Protein AF-A0AAD5WVT5-F1 (afdb_monomer_lite)

Foldseek 3Di:
DKDKDKDWAQDQDKWFWKWKWKFWDFDPDPDPPPDPDPDDPVVVVVVVVVLVQFDFKFWDDDDDDDDDDPPPPRDRGDDTDTGIDGDIHHNGRMDMTMMDGDDDPRTFWIKMKMKIDDDDPPDPVPPDDDPPPDDDIDIDIDTTTDDRDPQKDKAPKDKAFDWQVVVVVPPDPDPDPPPPDPDPDDPVNVPDDPDDDPDPPVPPVPDDDDDDPPPTTPDMDIDIKMFGQDQAKDWDKDFDDPDPPDPDGPDIDIDIAGHGDIDD

Radius of gyration: 31.15 Å; chains: 1; bounding box: 72×34×104 Å

pLDDT: mean 70.83, std 19.99, range [29.75, 94.75]

Secondary structure (DSSP, 8-state):
-EEEEEEE--SSS-B-EEEEEEEEEE--PPPP--S-----HHHHHHHHHHHHHB-SEEE---S-----------SSBS---PEEE---B-TT-EEEEEEEE---TTEEEEEEEEEEE------TT-TTS---S----EEEEEEEE-----SEEEEEEEEEEE-HHHHGGG------TT--------GGGG---SS--TTSGGGSS-------TTSS--EEEEEEEEEE-SSS-EEEEEEE-S-TT-SS-SEEEEEEE-TT-EE-

Organism: NCBI:txid64517

Sequence (264 aa):
TTFPLTLENISTVPINFLTISFAETYNTQPAPTTNARVESPETVYERDVYERGVRVMWLEKGGEETREVDNGNGGIRGEVKSERVEIEILPGERREVSVGVFGKVGSTGGTITLEYGYIPPEDPTLENSDPDPNFYTRRLLVPLVLTVQPALQAMNMDVLLYPASLASSQSSNSTDERALQSRNLSVEEMMVEPGGGEGFVGGLIGSGAGVAEEEAREWSLFTFDLRNGWGHAFEVFIEVFNDPERDEATDFTRTVIHAGVTKR

Structure (mmCIF, N/CA/C/O backbone):
data_AF-A0AAD5WVT5-F1
#
_entry.id   AF-A0AAD5WVT5-F1
#
loop_
_atom_site.group_PDB
_atom_site.id
_atom_site.type_symbol
_atom_site.label_atom_id
_atom_site.label_alt_id
_atom_site.label_comp_id
_atom_site.label_asym_id
_atom_site.label_entity_id
_atom_site.label_seq_id
_atom_site.pdbx_PDB_ins_code
_atom_site.Cartn_x
_atom_site.Cartn_y
_atom_site.Cartn_z
_atom_site.occupancy
_atom_site.B_iso_or_equiv
_atom_site.auth_seq_id
_atom_site.auth_comp_id
_atom_site.auth_asym_id
_atom_site.auth_atom_id
_atom_site.pdbx_PDB_model_num
ATOM 1 N N . THR A 1 1 ? -3.756 2.447 -4.436 1.00 77.62 1 THR A N 1
ATOM 2 C CA . THR A 1 1 ? -5.063 1.779 -4.261 1.00 77.62 1 THR A CA 1
ATOM 3 C C . THR A 1 1 ? -5.505 1.976 -2.840 1.00 77.62 1 THR A C 1
ATOM 5 O O . THR A 1 1 ? -4.636 2.059 -1.989 1.00 77.62 1 THR A O 1
ATOM 8 N N . THR A 1 2 ? -6.796 2.077 -2.561 1.00 86.00 2 THR A N 1
ATOM 9 C CA . THR A 1 2 ? -7.298 2.221 -1.190 1.00 86.00 2 THR A CA 1
ATOM 10 C C . THR A 1 2 ? -8.391 1.190 -0.946 1.00 86.00 2 THR A C 1
ATOM 12 O O . THR A 1 2 ? -9.045 0.743 -1.893 1.00 86.00 2 THR A O 1
ATOM 15 N N . PHE A 1 3 ? -8.526 0.731 0.295 1.00 88.56 3 PHE A N 1
ATOM 16 C CA . PHE A 1 3 ? -9.584 -0.193 0.685 1.00 88.56 3 PHE A CA 1
ATOM 17 C C . PHE A 1 3 ? -10.212 0.243 2.015 1.00 88.56 3 PHE A C 1
ATOM 19 O O . PHE A 1 3 ? -9.510 0.785 2.876 1.00 88.56 3 PHE A O 1
ATOM 26 N N . PRO A 1 4 ? -11.522 0.016 2.193 1.00 90.88 4 PRO A N 1
ATOM 27 C CA . PRO A 1 4 ? -12.215 0.415 3.404 1.00 90.88 4 PRO A CA 1
ATOM 28 C C . PRO A 1 4 ? -12.072 -0.625 4.518 1.00 90.88 4 PRO A C 1
ATOM 30 O O . PRO A 1 4 ? -12.177 -1.832 4.288 1.00 90.88 4 PRO A O 1
ATOM 33 N N . LEU A 1 5 ? -11.876 -0.147 5.744 1.00 90.44 5 LEU A N 1
ATOM 34 C CA . LEU A 1 5 ? -11.890 -0.931 6.972 1.00 90.44 5 LEU A CA 1
ATOM 35 C C . LEU A 1 5 ? -13.087 -0.499 7.825 1.00 90.44 5 LEU A C 1
ATOM 37 O O . LEU A 1 5 ? -13.107 0.604 8.368 1.00 90.44 5 LEU A O 1
ATOM 41 N N . THR A 1 6 ? -14.087 -1.370 7.959 1.00 92.31 6 THR A N 1
ATOM 42 C CA . THR A 1 6 ? -15.269 -1.106 8.791 1.00 92.31 6 THR A CA 1
ATOM 43 C C . THR A 1 6 ? -15.035 -1.582 10.223 1.00 92.31 6 THR A C 1
ATOM 45 O O . THR A 1 6 ? -14.841 -2.771 10.475 1.00 92.31 6 THR A O 1
ATOM 48 N N . LEU A 1 7 ? -15.081 -0.649 11.167 1.00 91.94 7 LEU A N 1
ATOM 49 C CA . LEU A 1 7 ? -14.984 -0.869 12.604 1.00 91.94 7 LEU A CA 1
ATOM 50 C C . LEU A 1 7 ? -16.391 -0.881 13.206 1.00 91.94 7 LEU A C 1
ATOM 52 O O . LEU A 1 7 ? -17.176 0.022 12.939 1.00 91.94 7 LEU A O 1
ATOM 56 N N . GLU A 1 8 ? -16.712 -1.879 14.028 1.00 93.94 8 GLU A N 1
ATOM 57 C CA . GLU A 1 8 ? -17.993 -1.982 14.740 1.00 93.94 8 GLU A CA 1
ATOM 58 C C . GLU A 1 8 ? -17.749 -2.031 16.249 1.00 93.94 8 GLU A C 1
ATOM 60 O O . GLU A 1 8 ? -16.993 -2.879 16.736 1.00 93.94 8 GLU A O 1
ATOM 65 N N . ASN A 1 9 ? -18.402 -1.147 17.007 1.00 93.81 9 ASN A N 1
ATOM 66 C CA . ASN A 1 9 ? -18.333 -1.192 18.462 1.00 93.81 9 ASN A CA 1
ATOM 67 C C . ASN A 1 9 ? -19.357 -2.188 19.017 1.00 93.81 9 ASN A C 1
ATOM 69 O O . ASN A 1 9 ? -20.507 -1.853 19.278 1.00 93.81 9 ASN A O 1
ATOM 73 N N . ILE A 1 10 ? -18.911 -3.417 19.261 1.00 92.69 10 ILE A N 1
ATOM 74 C CA . ILE A 1 10 ? -19.726 -4.473 19.889 1.00 92.69 10 ILE A CA 1
ATOM 75 C C . ILE A 1 10 ? -19.807 -4.363 21.421 1.00 92.69 10 ILE A C 1
ATOM 77 O O . ILE A 1 10 ? -20.383 -5.229 22.079 1.00 92.69 10 ILE A O 1
ATOM 81 N N . SER A 1 11 ? -19.164 -3.356 22.013 1.00 89.56 11 SER A N 1
ATOM 82 C CA . SER A 1 11 ? -19.114 -3.179 23.461 1.00 89.56 11 SER A CA 1
ATOM 83 C C . SER A 1 11 ? -20.218 -2.249 23.960 1.00 89.56 11 SER A C 1
ATOM 85 O O . SER A 1 11 ? -20.869 -1.553 23.191 1.00 89.56 11 SER A O 1
ATOM 87 N N . THR A 1 12 ? -20.423 -2.224 25.275 1.00 90.81 12 THR A N 1
ATOM 88 C CA . THR A 1 12 ? -21.398 -1.341 25.933 1.00 90.81 12 THR A CA 1
ATOM 89 C C . THR A 1 12 ? -20.843 0.051 26.243 1.00 90.81 12 THR A C 1
ATOM 91 O O . THR A 1 12 ? -21.558 0.867 26.815 1.00 90.81 12 THR A O 1
ATOM 94 N N . VAL A 1 13 ? -19.572 0.314 25.925 1.00 90.25 13 VAL A N 1
ATOM 95 C CA . VAL A 1 13 ? -18.871 1.570 26.228 1.00 90.25 13 VAL A CA 1
ATOM 96 C C . VAL A 1 13 ? -18.527 2.264 24.905 1.00 90.25 13 VAL A C 1
ATOM 98 O O . VAL A 1 13 ? -18.081 1.580 23.980 1.00 90.25 13 VAL A O 1
ATOM 101 N N . PRO A 1 14 ? -18.739 3.584 24.770 1.00 91.81 14 PRO A N 1
ATOM 102 C CA . PRO A 1 14 ? -18.329 4.317 23.574 1.00 91.81 14 PRO A CA 1
ATOM 103 C C . PRO A 1 14 ? -16.807 4.278 23.388 1.00 91.81 14 PRO A C 1
ATOM 105 O O . PRO A 1 14 ? -16.057 4.163 24.352 1.00 91.81 14 PRO A O 1
ATOM 108 N N . ILE A 1 15 ? -16.344 4.371 22.145 1.00 91.69 15 ILE A N 1
ATOM 109 C CA . ILE A 1 15 ? -14.918 4.448 21.805 1.00 91.69 15 ILE A CA 1
ATOM 110 C C . ILE A 1 15 ? -14.659 5.851 21.274 1.00 91.69 15 ILE A C 1
ATOM 112 O O . ILE A 1 15 ? -15.219 6.207 20.244 1.00 91.69 15 ILE A O 1
ATOM 116 N N . ASN A 1 16 ? -13.821 6.628 21.956 1.00 90.12 16 ASN A N 1
ATOM 117 C CA . ASN A 1 16 ? -13.445 7.989 21.540 1.00 90.12 16 ASN A CA 1
ATOM 118 C C . ASN A 1 16 ? -11.926 8.178 21.371 1.00 90.12 16 ASN A C 1
ATOM 120 O O . ASN A 1 16 ? -11.431 9.275 21.113 1.00 90.12 16 ASN A O 1
ATOM 124 N N . PHE A 1 17 ? -11.173 7.094 21.543 1.00 90.50 17 PHE A N 1
ATOM 125 C CA . PHE A 1 17 ? -9.747 7.038 21.295 1.00 90.50 17 PHE A CA 1
ATOM 126 C C . PHE A 1 17 ? -9.471 5.897 20.326 1.00 90.50 17 PHE A C 1
ATOM 128 O O . PHE A 1 17 ? -9.847 4.754 20.596 1.00 90.50 17 PHE A O 1
ATOM 135 N N . LEU A 1 18 ? -8.801 6.212 19.221 1.00 90.75 18 LEU A N 1
ATOM 136 C CA . LEU A 1 18 ? -8.318 5.244 18.250 1.00 90.75 18 LEU A CA 1
ATOM 137 C C . LEU A 1 18 ? -6.975 5.716 17.696 1.00 90.75 18 LEU A C 1
ATOM 139 O O . LEU A 1 18 ? -6.848 6.842 17.214 1.00 90.75 18 LEU A O 1
ATOM 143 N N . THR A 1 19 ? -5.984 4.837 17.726 1.00 90.81 19 THR A N 1
ATOM 144 C CA . THR A 1 19 ? -4.729 4.998 16.998 1.00 90.81 19 THR A CA 1
ATOM 145 C C . THR A 1 19 ? -4.538 3.823 16.053 1.00 90.81 19 THR A C 1
ATOM 147 O O . THR A 1 19 ? -4.922 2.685 16.344 1.00 90.81 19 THR A O 1
ATOM 150 N N . ILE A 1 20 ? -3.962 4.108 14.892 1.00 90.31 20 ILE A N 1
ATOM 151 C CA . ILE A 1 20 ? -3.705 3.131 13.840 1.00 90.31 20 ILE A CA 1
ATOM 152 C C . ILE A 1 20 ? -2.218 3.162 13.518 1.00 90.31 20 ILE A C 1
ATOM 154 O O . ILE A 1 20 ? -1.629 4.222 13.324 1.00 90.31 20 ILE A O 1
ATOM 158 N N . SER A 1 21 ? -1.596 1.991 13.460 1.00 90.00 21 SER A N 1
ATOM 159 C CA . SER A 1 21 ? -0.209 1.841 13.024 1.00 90.00 21 SER A CA 1
ATOM 160 C C . SER A 1 21 ? -0.057 0.663 12.071 1.00 90.00 21 SER A C 1
ATOM 162 O O . SER A 1 21 ? -0.851 -0.281 12.077 1.00 90.00 21 SER A O 1
ATOM 164 N N . PHE A 1 22 ? 0.980 0.729 11.241 1.00 89.69 22 PHE A N 1
ATOM 165 C CA . PHE A 1 22 ? 1.229 -0.224 10.167 1.00 89.69 22 PHE A CA 1
ATOM 166 C C . PHE A 1 22 ? 2.611 -0.846 10.338 1.00 89.69 22 PHE A C 1
ATOM 168 O O . PHE A 1 22 ? 3.608 -0.140 10.399 1.00 89.69 22 PHE A O 1
ATOM 175 N N . ALA A 1 23 ? 2.687 -2.171 10.391 1.00 88.31 23 ALA A N 1
ATOM 176 C CA . ALA A 1 23 ? 3.951 -2.898 10.374 1.00 88.31 23 ALA A CA 1
ATOM 177 C C . ALA A 1 23 ? 4.076 -3.648 9.049 1.00 88.31 23 ALA A C 1
ATOM 179 O O . ALA A 1 23 ? 3.290 -4.548 8.775 1.00 88.31 23 ALA A O 1
ATOM 180 N N . GLU A 1 24 ? 5.039 -3.283 8.214 1.00 87.31 24 GLU A N 1
ATOM 181 C CA . GLU A 1 24 ? 5.188 -3.841 6.868 1.00 87.31 24 GLU A CA 1
ATOM 182 C C . GLU A 1 24 ? 6.121 -5.053 6.864 1.00 87.31 24 GLU A C 1
ATOM 184 O O . GLU A 1 24 ? 7.106 -5.105 7.598 1.00 87.31 24 GLU A O 1
ATOM 189 N N . THR A 1 25 ? 5.809 -6.046 6.032 1.00 85.62 25 THR A N 1
ATOM 190 C CA . THR A 1 25 ? 6.607 -7.267 5.880 1.00 85.62 25 THR A CA 1
ATOM 191 C C . THR A 1 25 ? 7.177 -7.353 4.472 1.00 85.62 25 THR A C 1
ATOM 193 O O . THR A 1 25 ? 6.455 -7.292 3.472 1.00 85.62 25 THR A O 1
ATOM 196 N N . TYR A 1 26 ? 8.491 -7.542 4.405 1.00 82.50 26 TYR A N 1
ATOM 197 C CA . TYR A 1 26 ? 9.261 -7.603 3.171 1.00 82.50 26 TYR A CA 1
ATOM 198 C C . TYR A 1 26 ? 9.947 -8.964 3.040 1.00 82.50 26 TYR A C 1
ATOM 200 O O . TYR A 1 26 ? 10.502 -9.481 4.008 1.00 82.50 26 TYR A O 1
ATOM 208 N N . ASN A 1 27 ? 9.933 -9.535 1.838 1.00 77.00 27 ASN A N 1
ATOM 209 C CA . ASN A 1 27 ? 10.812 -10.628 1.470 1.00 77.00 27 ASN A CA 1
ATOM 210 C C . ASN A 1 27 ? 12.214 -10.049 1.255 1.00 77.00 27 ASN A C 1
ATOM 212 O O . ASN A 1 27 ? 12.415 -9.195 0.396 1.00 77.00 27 ASN A O 1
ATOM 216 N N . THR A 1 28 ? 13.177 -10.512 2.042 1.00 62.03 28 THR A N 1
ATOM 217 C CA . THR A 1 28 ? 14.573 -10.056 2.025 1.00 62.03 28 THR A CA 1
ATOM 218 C C . THR A 1 28 ? 15.383 -10.625 0.864 1.00 62.03 28 THR A C 1
ATOM 220 O O . THR A 1 28 ? 16.607 -10.501 0.851 1.00 62.03 28 THR A O 1
ATOM 223 N N . GLN A 1 29 ? 14.739 -11.276 -0.105 1.00 55.75 29 GLN A N 1
ATOM 224 C CA . GLN A 1 29 ? 15.448 -11.851 -1.233 1.00 55.75 29 GLN A CA 1
ATOM 225 C C . GLN A 1 29 ? 15.982 -10.721 -2.126 1.00 55.75 29 GLN A C 1
ATOM 227 O O . GLN A 1 29 ? 15.180 -9.950 -2.659 1.00 55.75 29 GLN A O 1
ATOM 232 N N . PRO A 1 30 ? 17.312 -10.593 -2.291 1.00 52.16 30 PRO A N 1
ATOM 233 C CA . PRO A 1 30 ? 17.868 -9.598 -3.191 1.00 52.16 30 PRO A CA 1
ATOM 234 C C . PRO A 1 30 ? 17.329 -9.873 -4.593 1.00 52.16 30 PRO A C 1
ATOM 236 O O . PRO A 1 30 ? 17.302 -11.029 -5.034 1.00 52.16 30 PRO A O 1
ATOM 239 N N . ALA A 1 31 ? 16.875 -8.822 -5.281 1.00 52.69 31 ALA A N 1
ATOM 240 C CA . ALA A 1 31 ? 16.568 -8.927 -6.698 1.00 52.69 31 ALA A CA 1
ATOM 241 C C . ALA A 1 31 ? 17.785 -9.565 -7.390 1.00 52.69 31 ALA A C 1
ATOM 243 O O . ALA A 1 31 ? 18.917 -9.161 -7.098 1.00 52.69 31 ALA A O 1
ATOM 244 N N . PRO A 1 32 ? 17.601 -10.589 -8.242 1.00 46.00 32 PRO A N 1
ATOM 245 C CA . PRO A 1 32 ? 18.718 -11.137 -8.986 1.00 46.00 32 PRO A CA 1
ATOM 246 C C . PRO A 1 32 ? 19.316 -9.988 -9.791 1.00 46.00 32 PRO A C 1
ATOM 248 O O . PRO A 1 32 ? 18.628 -9.375 -10.604 1.00 46.00 32 PRO A O 1
ATOM 251 N N . THR A 1 33 ? 20.576 -9.668 -9.515 1.00 48.00 33 THR A N 1
ATOM 252 C CA . THR A 1 33 ? 21.366 -8.692 -10.257 1.00 48.00 33 THR A CA 1
ATOM 253 C C . THR A 1 33 ? 21.560 -9.217 -11.676 1.00 48.00 33 THR A C 1
ATOM 255 O O . THR A 1 33 ? 22.561 -9.839 -12.022 1.00 48.00 33 THR A O 1
ATOM 258 N N . THR A 1 34 ? 20.554 -9.020 -12.522 1.00 51.03 34 THR A N 1
ATOM 259 C CA . THR A 1 34 ? 20.684 -9.190 -13.961 1.00 51.03 34 THR A CA 1
ATOM 260 C C . THR A 1 34 ? 21.471 -7.996 -14.470 1.00 51.03 34 THR A C 1
ATOM 262 O O . THR A 1 34 ? 20.899 -6.932 -14.685 1.00 51.03 34 THR A O 1
ATOM 265 N N . ASN A 1 35 ? 22.784 -8.210 -14.583 1.00 47.81 35 ASN A N 1
ATOM 266 C CA . ASN A 1 35 ? 23.804 -7.489 -15.354 1.00 47.81 35 ASN A CA 1
ATOM 267 C C . ASN A 1 35 ? 24.996 -7.105 -14.473 1.00 47.81 35 ASN A C 1
ATOM 269 O O . ASN A 1 35 ? 24.904 -6.308 -13.545 1.00 47.81 35 ASN A O 1
ATOM 273 N N . ALA A 1 36 ? 26.138 -7.711 -14.794 1.00 44.56 36 ALA A N 1
ATOM 274 C CA . ALA A 1 36 ? 27.429 -7.558 -14.141 1.00 44.56 36 ALA A CA 1
ATOM 275 C C . ALA A 1 36 ? 28.071 -6.185 -14.422 1.00 44.56 36 ALA A C 1
ATOM 277 O O . ALA A 1 36 ? 29.178 -6.099 -14.948 1.00 44.56 36 ALA A O 1
ATOM 278 N N . ARG A 1 37 ? 27.386 -5.097 -14.062 1.00 56.59 37 ARG A N 1
ATOM 279 C CA . ARG A 1 37 ? 28.017 -3.794 -13.859 1.00 56.59 37 ARG A CA 1
ATOM 280 C C . ARG A 1 37 ? 28.042 -3.559 -12.359 1.00 56.59 37 ARG A C 1
ATOM 282 O O . ARG A 1 37 ? 27.002 -3.593 -11.714 1.00 56.59 37 ARG A O 1
ATOM 289 N N . VAL A 1 38 ? 29.237 -3.385 -11.803 1.00 65.62 38 VAL A N 1
ATOM 290 C CA . VAL A 1 38 ? 29.402 -2.990 -10.402 1.00 65.62 38 VAL A CA 1
ATOM 291 C C . VAL A 1 38 ? 28.752 -1.613 -10.261 1.00 65.62 38 VAL A C 1
ATOM 293 O O . VAL A 1 38 ? 29.317 -0.617 -10.710 1.00 65.62 38 VAL A O 1
ATOM 296 N N . GLU A 1 39 ? 27.522 -1.575 -9.747 1.00 71.12 39 GLU A N 1
ATOM 297 C CA . GLU A 1 39 ? 26.858 -0.331 -9.355 1.00 71.12 39 GLU A CA 1
ATOM 298 C C . GLU A 1 39 ? 27.732 0.367 -8.306 1.00 71.12 39 GLU A C 1
ATOM 300 O O . GLU A 1 39 ? 28.329 -0.295 -7.449 1.00 71.12 39 GLU A O 1
ATOM 305 N N . SER A 1 40 ? 27.851 1.694 -8.385 1.00 80.88 40 SER A N 1
ATOM 306 C CA . SER A 1 40 ? 28.629 2.421 -7.387 1.00 80.88 40 SER A CA 1
ATOM 307 C C . SER A 1 40 ? 27.914 2.374 -6.028 1.00 80.88 40 SER A C 1
ATOM 309 O O . SER A 1 40 ? 26.676 2.343 -5.983 1.00 80.88 40 SER A O 1
ATOM 311 N N . PRO A 1 41 ? 28.654 2.358 -4.905 1.00 81.56 41 PRO A N 1
ATOM 312 C CA . PRO A 1 41 ? 28.054 2.329 -3.572 1.00 81.56 41 PRO A CA 1
ATOM 313 C C . PRO A 1 41 ? 27.063 3.473 -3.320 1.00 81.56 41 PRO A C 1
ATOM 315 O O . PRO A 1 41 ? 26.094 3.294 -2.586 1.00 81.56 41 PRO A O 1
ATOM 318 N N . GLU A 1 42 ? 27.280 4.628 -3.947 1.00 82.56 42 GLU A N 1
ATOM 319 C CA . GLU A 1 42 ? 26.424 5.809 -3.840 1.00 82.56 42 GLU A CA 1
ATOM 320 C C . GLU A 1 42 ? 25.055 5.561 -4.479 1.00 82.56 42 GLU A C 1
ATOM 322 O O . GLU A 1 42 ? 24.034 5.810 -3.846 1.00 82.56 42 GLU A O 1
ATOM 327 N N . THR A 1 43 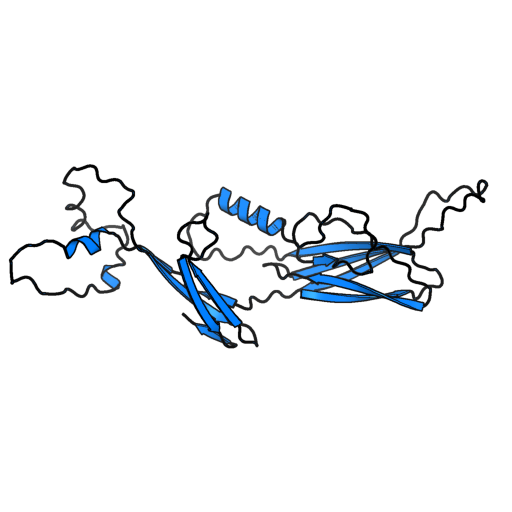? 25.012 4.985 -5.685 1.00 78.19 43 THR A N 1
ATOM 328 C CA . THR A 1 43 ? 23.749 4.653 -6.363 1.00 78.19 43 THR A CA 1
ATOM 329 C C . THR A 1 43 ? 22.961 3.595 -5.594 1.00 78.19 43 THR A C 1
ATOM 331 O O . THR A 1 43 ? 21.740 3.696 -5.467 1.00 78.19 43 THR A O 1
ATOM 334 N N . VAL A 1 44 ? 23.651 2.592 -5.037 1.00 78.69 44 VAL A N 1
ATOM 335 C CA . VAL A 1 44 ? 23.013 1.584 -4.177 1.00 78.69 44 VAL A CA 1
ATOM 336 C C . VAL A 1 44 ? 22.422 2.247 -2.932 1.00 78.69 44 VAL A C 1
ATOM 338 O O . VAL A 1 44 ? 21.275 1.978 -2.584 1.00 78.69 44 VAL A O 1
ATOM 341 N N . TYR A 1 45 ? 23.169 3.151 -2.294 1.00 81.56 45 TYR A N 1
ATOM 342 C CA . TYR A 1 45 ? 22.703 3.884 -1.121 1.00 81.56 45 TYR A CA 1
ATOM 343 C C . TYR A 1 45 ? 21.485 4.766 -1.424 1.00 81.56 45 TYR A C 1
ATOM 345 O O . TYR A 1 45 ? 20.508 4.729 -0.678 1.00 81.56 45 TYR A O 1
ATOM 353 N N . GLU A 1 46 ? 21.505 5.527 -2.519 1.00 82.75 46 GLU A N 1
ATOM 354 C CA . GLU A 1 46 ? 20.380 6.375 -2.927 1.00 82.75 46 GLU A CA 1
ATOM 355 C C . GLU A 1 46 ? 19.117 5.555 -3.200 1.00 82.75 46 GLU A C 1
ATOM 357 O O . GLU A 1 46 ? 18.039 5.910 -2.714 1.00 82.75 46 GLU A O 1
ATOM 362 N N . ARG A 1 47 ? 19.251 4.421 -3.906 1.00 79.06 47 ARG A N 1
ATOM 363 C CA . ARG A 1 47 ? 18.146 3.479 -4.129 1.00 79.06 47 ARG A CA 1
ATOM 364 C C . ARG A 1 47 ? 17.602 2.947 -2.807 1.00 79.06 47 ARG A C 1
ATOM 366 O O . ARG A 1 47 ? 16.398 3.019 -2.579 1.00 79.06 47 ARG A O 1
ATOM 373 N N . ASP A 1 48 ? 18.468 2.471 -1.917 1.00 76.31 48 ASP A N 1
ATOM 374 C CA . ASP A 1 48 ? 18.060 1.904 -0.629 1.00 76.31 48 ASP A CA 1
ATOM 375 C C . ASP A 1 48 ? 17.352 2.941 0.256 1.00 76.31 48 ASP A C 1
ATOM 377 O O . ASP A 1 48 ? 16.343 2.636 0.897 1.00 76.31 48 ASP A O 1
ATOM 381 N N . VAL A 1 49 ? 17.857 4.178 0.298 1.00 78.38 49 VAL A N 1
ATOM 382 C CA . VAL A 1 49 ? 17.234 5.286 1.039 1.00 78.38 49 VAL A CA 1
ATOM 383 C C . VAL A 1 49 ? 15.871 5.626 0.446 1.00 78.38 49 VAL A C 1
ATOM 385 O O . VAL A 1 49 ? 14.897 5.761 1.192 1.00 78.38 49 VAL A O 1
ATOM 388 N N . TYR A 1 50 ? 15.781 5.725 -0.881 1.00 77.81 50 TYR A N 1
ATOM 389 C CA . TYR A 1 50 ? 14.531 5.998 -1.578 1.00 77.81 50 TYR A CA 1
ATOM 390 C C . TYR A 1 50 ? 13.489 4.913 -1.304 1.00 77.81 50 TYR A C 1
ATOM 392 O O . TYR A 1 50 ? 12.361 5.208 -0.904 1.00 77.81 50 TYR A O 1
ATOM 400 N N . GLU A 1 51 ? 13.875 3.650 -1.469 1.00 73.31 51 GLU A N 1
ATOM 401 C CA . GLU A 1 51 ? 12.995 2.511 -1.258 1.00 73.31 51 GLU A CA 1
ATOM 402 C C . GLU A 1 51 ? 12.530 2.438 0.193 1.00 73.31 51 GLU A C 1
ATOM 404 O O . GLU A 1 51 ? 11.338 2.255 0.433 1.00 73.31 51 GLU A O 1
ATOM 409 N N . ARG A 1 52 ? 13.417 2.632 1.177 1.00 72.88 52 ARG A N 1
ATOM 410 C CA . ARG A 1 52 ? 13.036 2.690 2.601 1.00 72.88 52 ARG A CA 1
ATOM 411 C C . ARG A 1 52 ? 12.103 3.852 2.921 1.00 72.88 52 ARG A C 1
ATOM 413 O O . ARG A 1 52 ? 11.261 3.711 3.800 1.00 72.88 52 ARG A O 1
ATOM 420 N N . GLY A 1 53 ? 12.242 4.973 2.217 1.00 72.50 53 GLY A N 1
ATOM 421 C CA . GLY A 1 53 ? 11.381 6.137 2.387 1.00 72.50 53 GLY A CA 1
ATOM 422 C C . GLY A 1 53 ? 9.953 5.924 1.882 1.00 72.50 53 GLY A C 1
ATOM 423 O O . GLY A 1 53 ? 9.062 6.643 2.323 1.00 72.50 53 GLY A O 1
ATOM 424 N N . VAL A 1 54 ? 9.728 4.959 0.983 1.00 76.81 54 VAL A N 1
ATOM 425 C CA . VAL A 1 54 ? 8.416 4.628 0.410 1.00 76.81 54 VAL A CA 1
ATOM 426 C C . VAL A 1 54 ? 7.729 3.544 1.237 1.00 76.81 54 VAL A C 1
ATOM 428 O O . VAL A 1 54 ? 8.207 2.407 1.317 1.00 76.81 54 VAL A O 1
ATOM 431 N N . ARG A 1 55 ? 6.569 3.892 1.797 1.00 80.00 55 ARG A N 1
ATOM 432 C CA . A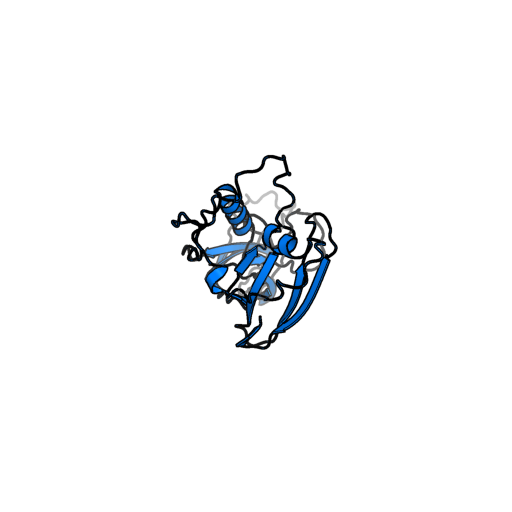RG A 1 55 ? 5.712 2.983 2.563 1.00 80.00 55 ARG A CA 1
ATOM 433 C C . ARG A 1 55 ? 4.681 2.283 1.683 1.00 80.00 55 ARG A C 1
ATOM 435 O O . ARG A 1 55 ? 4.207 2.821 0.682 1.00 80.00 55 ARG A O 1
ATOM 442 N N . VAL A 1 56 ? 4.337 1.071 2.083 1.00 84.12 56 VAL A N 1
ATOM 443 C CA . VAL A 1 56 ? 3.352 0.191 1.453 1.00 84.12 56 VAL A CA 1
ATOM 444 C C . VAL A 1 56 ? 1.949 0.537 1.926 1.00 84.12 56 VAL A C 1
ATOM 446 O O . VAL A 1 56 ? 1.027 0.488 1.120 1.00 84.12 56 VAL A O 1
ATOM 449 N N . MET A 1 57 ? 1.767 0.889 3.202 1.00 87.00 57 MET A N 1
ATOM 450 C CA . MET A 1 57 ? 0.449 1.178 3.781 1.00 87.00 57 MET A CA 1
ATOM 451 C C . MET A 1 57 ? 0.392 2.551 4.443 1.00 87.00 57 MET A C 1
ATOM 453 O O . MET A 1 57 ? 1.364 3.013 5.039 1.00 87.00 57 MET A O 1
ATOM 457 N N . TRP A 1 58 ? -0.766 3.201 4.356 1.00 87.25 58 TRP A N 1
ATOM 458 C CA . TRP A 1 58 ? -1.035 4.447 5.064 1.00 87.25 58 TRP A CA 1
ATOM 459 C C . TRP A 1 58 ? -2.503 4.638 5.389 1.00 87.25 58 TRP A C 1
ATOM 461 O O . TRP A 1 58 ? -3.372 4.055 4.748 1.00 87.25 58 TRP A O 1
ATOM 471 N N . LEU A 1 59 ? -2.777 5.502 6.361 1.00 86.50 59 LEU A N 1
ATOM 472 C CA . LEU A 1 59 ? -4.124 5.979 6.594 1.00 86.50 59 LEU A CA 1
ATOM 473 C C . LEU A 1 59 ? -4.481 7.018 5.532 1.00 86.50 59 LEU A C 1
ATOM 475 O O . LEU A 1 59 ? -3.778 8.012 5.347 1.00 86.50 59 LEU A O 1
ATOM 479 N N . GLU A 1 60 ? -5.569 6.784 4.814 1.00 81.00 60 GLU A N 1
ATOM 480 C CA . GLU A 1 60 ? -6.167 7.808 3.973 1.00 81.00 60 GLU A CA 1
ATOM 481 C C . GLU A 1 60 ? -7.072 8.661 4.867 1.00 81.00 60 GLU A C 1
ATOM 483 O O . GLU A 1 60 ? -7.859 8.118 5.643 1.00 81.00 60 GLU A O 1
ATOM 488 N N . LYS A 1 61 ? -6.925 9.993 4.816 1.00 68.75 61 LYS A N 1
ATOM 489 C CA . LYS A 1 61 ? -7.694 10.915 5.669 1.00 68.75 61 LYS A CA 1
ATOM 490 C C . LYS A 1 61 ? -9.191 10.623 5.520 1.00 68.75 61 LYS A C 1
ATOM 492 O O . LYS A 1 61 ? -9.771 10.901 4.474 1.00 68.75 61 LYS A O 1
ATOM 497 N N . GLY A 1 62 ? -9.798 10.053 6.558 1.00 44.50 62 GLY A N 1
ATOM 498 C CA . GLY A 1 62 ? -11.210 9.687 6.588 1.00 44.50 62 GLY A CA 1
ATOM 499 C C . GLY A 1 62 ? -11.962 10.509 7.629 1.00 44.50 62 GLY A C 1
ATOM 500 O O . GLY A 1 62 ? -11.802 10.268 8.820 1.00 44.50 62 GLY A O 1
ATOM 501 N N . GLY A 1 63 ? -12.794 11.451 7.178 1.00 36.31 63 GLY A N 1
ATOM 502 C CA . GLY A 1 63 ? -13.703 12.242 8.023 1.00 36.31 63 GLY A CA 1
ATOM 503 C C . GLY A 1 63 ? -13.574 13.752 7.807 1.00 36.31 63 GLY A C 1
ATOM 504 O O . GLY A 1 63 ? -12.483 14.234 7.531 1.00 36.31 63 GLY A O 1
ATOM 505 N N . GLU A 1 64 ? -14.703 14.466 7.869 1.00 32.31 64 GLU A N 1
ATOM 506 C CA . GLU A 1 64 ? -14.876 15.891 7.538 1.00 32.31 64 GLU A CA 1
ATOM 507 C C . GLU A 1 64 ? -13.819 16.840 8.127 1.00 32.31 64 GLU A C 1
ATOM 509 O O . GLU A 1 64 ? -13.263 16.622 9.200 1.00 32.31 64 GLU A O 1
ATOM 514 N N . GLU A 1 65 ? -13.574 17.920 7.379 1.00 39.44 65 GLU A N 1
ATOM 515 C CA . GLU A 1 65 ? -12.669 19.019 7.702 1.00 39.44 65 GLU A CA 1
ATOM 516 C C . GLU A 1 65 ? -12.804 19.506 9.152 1.00 39.44 65 GLU A C 1
ATOM 518 O O . GLU A 1 65 ? -13.632 20.360 9.460 1.00 39.44 65 GLU A O 1
ATOM 523 N N . THR A 1 66 ? -11.870 19.104 10.008 1.00 30.56 66 THR A N 1
ATOM 524 C CA . THR A 1 66 ? -11.426 19.974 11.098 1.00 30.56 66 THR A CA 1
ATOM 525 C C . THR A 1 66 ? -9.916 20.089 11.000 1.00 30.56 66 THR A C 1
ATOM 527 O O . THR A 1 66 ? -9.152 19.185 11.321 1.00 30.56 66 THR A O 1
ATOM 530 N N . ARG A 1 67 ? -9.485 21.205 10.406 1.00 37.94 67 ARG A N 1
ATOM 531 C CA . ARG A 1 67 ? -8.088 21.619 10.362 1.00 37.94 67 ARG A CA 1
ATOM 532 C C . ARG A 1 67 ? -7.626 21.902 11.789 1.00 37.94 67 ARG A C 1
ATOM 534 O O . ARG A 1 67 ? -7.928 22.973 12.298 1.00 37.94 67 ARG A O 1
ATOM 541 N N . GLU A 1 68 ? -6.772 21.047 12.328 1.00 29.75 68 GLU A N 1
ATOM 542 C CA . GLU A 1 68 ? -5.548 21.521 12.965 1.00 29.75 68 GLU A CA 1
ATOM 543 C C . GLU A 1 68 ? -4.354 20.798 12.350 1.00 29.75 68 GLU A C 1
ATOM 545 O O . GLU A 1 68 ? -4.356 19.601 12.070 1.00 29.75 68 GLU A O 1
ATOM 550 N N . VAL A 1 69 ? -3.377 21.613 11.983 1.00 36.78 69 VAL A N 1
ATOM 551 C CA . VAL A 1 69 ? -2.212 21.246 11.199 1.00 36.78 69 VAL A CA 1
ATOM 552 C C . VAL A 1 69 ? -1.274 20.445 12.092 1.00 36.78 69 VAL A C 1
ATOM 554 O O . VAL A 1 69 ? -0.462 21.032 12.799 1.00 36.78 69 VAL A O 1
ATOM 557 N N . ASP A 1 70 ? -1.343 19.118 12.017 1.00 35.72 70 ASP A N 1
ATOM 558 C CA . ASP A 1 70 ? -0.137 18.321 12.203 1.00 35.72 70 ASP A CA 1
ATOM 559 C C . ASP A 1 70 ? 0.474 18.070 10.821 1.00 35.72 70 ASP A C 1
ATOM 561 O O . ASP A 1 70 ? -0.145 17.502 9.917 1.00 35.72 70 ASP A O 1
ATOM 565 N N . ASN A 1 71 ? 1.689 18.579 10.625 1.00 34.53 71 ASN A N 1
ATOM 566 C CA . ASN A 1 71 ? 2.434 18.581 9.362 1.00 34.53 71 ASN A CA 1
ATOM 567 C C . ASN A 1 71 ? 2.974 17.183 8.994 1.00 34.53 71 ASN A C 1
ATOM 569 O O . ASN A 1 71 ? 4.051 17.046 8.417 1.00 34.53 71 ASN A O 1
ATOM 573 N N . GLY A 1 72 ? 2.237 16.124 9.312 1.00 42.16 72 GLY A N 1
ATOM 574 C CA . GLY A 1 72 ? 2.441 14.798 8.758 1.00 42.16 72 GLY A CA 1
ATOM 575 C C . GLY A 1 72 ? 1.569 14.659 7.524 1.00 42.16 72 GLY A C 1
ATOM 576 O O . GLY A 1 72 ? 0.426 14.221 7.617 1.00 42.16 72 GLY A O 1
ATOM 577 N N . ASN A 1 73 ? 2.079 15.030 6.348 1.00 43.75 73 ASN A N 1
ATOM 578 C CA . ASN A 1 73 ? 1.439 14.602 5.109 1.00 43.75 73 ASN A CA 1
ATOM 579 C C . ASN A 1 73 ? 1.380 13.069 5.154 1.00 43.75 73 ASN A C 1
ATOM 581 O O . ASN A 1 73 ? 2.406 12.410 5.001 1.00 43.75 73 ASN A O 1
ATOM 585 N N . GLY A 1 74 ? 0.186 12.510 5.373 1.00 48.50 74 GLY A N 1
ATOM 586 C CA . GLY A 1 74 ? -0.129 11.082 5.310 1.00 48.50 74 GLY A CA 1
ATOM 587 C C . GLY A 1 74 ? 0.045 10.493 3.902 1.00 48.50 74 GLY A C 1
ATOM 588 O O . GLY A 1 74 ? -0.716 9.627 3.485 1.00 48.50 74 GLY A O 1
ATOM 589 N N . GLY A 1 75 ? 1.046 10.953 3.155 1.00 53.22 75 GLY A N 1
ATOM 590 C CA . GLY A 1 75 ? 1.433 10.462 1.845 1.00 53.22 75 GLY A CA 1
ATOM 591 C C . GLY A 1 75 ? 2.460 9.344 1.937 1.00 53.22 75 GLY A C 1
ATOM 592 O O . GLY A 1 75 ? 3.035 9.083 2.978 1.00 53.22 75 GLY A O 1
ATOM 593 N N . ILE A 1 76 ? 2.732 8.707 0.809 1.00 52.41 76 ILE A N 1
ATOM 594 C CA . ILE A 1 76 ? 3.547 7.492 0.659 1.00 52.41 76 ILE A CA 1
ATOM 595 C C . ILE A 1 76 ? 4.989 7.599 1.227 1.00 52.41 76 ILE A C 1
ATOM 597 O O . ILE A 1 76 ? 5.681 6.589 1.326 1.00 52.41 76 ILE A O 1
ATOM 601 N N . ARG A 1 77 ? 5.466 8.788 1.624 1.00 56.81 77 ARG A N 1
ATOM 602 C CA . ARG A 1 77 ? 6.826 9.003 2.137 1.00 56.81 77 ARG A CA 1
ATOM 603 C C . ARG A 1 77 ? 6.859 9.383 3.616 1.00 56.81 77 ARG A C 1
ATOM 605 O O . ARG A 1 77 ? 6.187 10.329 4.014 1.00 56.81 77 ARG A O 1
ATOM 612 N N . GLY A 1 78 ? 7.691 8.695 4.400 1.00 57.66 78 GLY A N 1
ATOM 613 C CA . GLY A 1 78 ? 7.960 9.030 5.805 1.00 57.66 78 GLY A CA 1
ATOM 614 C C . GLY A 1 78 ? 8.037 7.819 6.738 1.00 57.66 78 GLY A C 1
ATOM 615 O O . GLY A 1 78 ? 7.654 6.711 6.372 1.00 57.66 78 GLY A O 1
ATOM 616 N N . GLU A 1 79 ? 8.538 8.045 7.953 1.00 56.22 79 GLU A N 1
ATOM 617 C CA . GLU A 1 79 ? 8.661 7.024 9.000 1.00 56.22 79 GLU A CA 1
ATOM 618 C C . GLU A 1 79 ? 7.282 6.611 9.548 1.00 56.22 79 GLU A C 1
ATOM 620 O O . GLU A 1 79 ? 6.378 7.443 9.668 1.00 56.22 79 GLU A O 1
ATOM 625 N N . VAL A 1 80 ? 7.119 5.324 9.877 1.00 55.78 80 VAL A N 1
ATOM 626 C CA . VAL A 1 80 ? 5.881 4.782 10.454 1.00 55.78 80 VAL A CA 1
ATOM 627 C C . VAL A 1 80 ? 5.669 5.396 11.833 1.00 55.78 80 VAL A C 1
ATOM 629 O O . VAL A 1 80 ? 6.302 5.002 12.812 1.00 55.78 80 VAL A O 1
ATOM 632 N N . LYS A 1 81 ? 4.743 6.347 11.916 1.00 63.16 81 LYS A N 1
ATOM 633 C CA . LYS A 1 81 ? 4.211 6.843 13.183 1.00 63.16 81 LYS A CA 1
ATOM 634 C C . LYS A 1 81 ? 2.789 6.335 13.352 1.00 63.16 81 LYS A C 1
ATOM 636 O O . LYS A 1 81 ? 2.024 6.298 12.393 1.00 63.16 81 LYS A O 1
ATOM 641 N N . SER A 1 82 ? 2.459 5.922 14.572 1.00 75.50 82 SER A N 1
ATOM 642 C CA . SER A 1 82 ? 1.078 5.669 14.971 1.00 75.50 82 SER A CA 1
ATOM 643 C C . SER A 1 82 ? 0.271 6.948 14.765 1.00 75.50 82 SER A C 1
ATOM 645 O O . SER A 1 82 ? 0.636 7.996 15.297 1.00 75.50 82 SER A O 1
ATOM 647 N N . GLU A 1 83 ? -0.801 6.868 13.989 1.00 82.75 83 GLU A N 1
ATOM 648 C CA . GLU A 1 83 ? -1.653 8.005 13.656 1.00 82.75 83 GLU A CA 1
ATOM 649 C C . GLU A 1 83 ? -2.915 7.961 14.515 1.00 82.75 83 GLU A C 1
ATOM 651 O O . GLU A 1 83 ? -3.565 6.917 14.625 1.00 82.75 83 GLU A O 1
ATOM 656 N N . ARG A 1 84 ? -3.248 9.080 15.166 1.00 84.06 84 ARG A N 1
ATOM 657 C CA . ARG A 1 84 ? -4.487 9.211 15.937 1.00 84.06 84 ARG A CA 1
ATOM 658 C C . ARG A 1 84 ? -5.627 9.544 14.986 1.00 84.06 84 ARG A C 1
ATOM 660 O O . ARG A 1 84 ? -5.518 10.470 14.192 1.00 84.06 84 ARG A O 1
ATOM 667 N N . VAL A 1 85 ? -6.729 8.818 15.121 1.00 85.50 85 VAL A N 1
ATOM 668 C CA . VAL A 1 85 ? -7.956 9.061 14.366 1.00 85.50 85 VAL A CA 1
ATOM 669 C C . VAL A 1 85 ? -8.969 9.699 15.299 1.00 85.50 85 VAL A C 1
ATOM 671 O O . VAL A 1 85 ? -9.311 9.130 16.338 1.00 85.50 85 VAL A O 1
ATOM 674 N N . GLU A 1 86 ? -9.439 10.890 14.942 1.00 83.00 86 GLU A N 1
ATOM 675 C CA . GLU A 1 86 ? -10.541 11.541 15.644 1.00 83.00 86 GLU A CA 1
ATOM 676 C C . GLU A 1 86 ? -11.841 10.824 15.293 1.00 83.00 86 GLU A C 1
ATOM 678 O O . GLU A 1 86 ? -12.335 10.873 14.166 1.00 83.00 86 GLU A O 1
ATOM 683 N N . ILE A 1 87 ? -12.358 10.075 16.259 1.00 84.81 87 ILE A N 1
ATOM 684 C CA . ILE A 1 87 ? -13.523 9.231 16.064 1.00 84.81 87 ILE A CA 1
ATOM 685 C C . ILE A 1 87 ? -14.288 9.092 17.369 1.00 84.81 87 ILE A C 1
ATOM 687 O O . ILE A 1 87 ? -13.691 8.993 18.437 1.00 84.81 87 ILE A O 1
ATOM 691 N N . GLU A 1 88 ? -15.607 9.031 17.258 1.00 89.81 88 GLU A N 1
ATOM 692 C CA . GLU A 1 88 ? -16.501 8.568 18.307 1.00 89.81 88 GLU A CA 1
ATOM 693 C C . GLU A 1 88 ? -17.335 7.430 17.709 1.00 89.81 88 GLU A C 1
ATOM 695 O O . GLU A 1 88 ? -17.941 7.601 16.652 1.00 89.81 88 GLU A O 1
ATOM 700 N N . ILE A 1 89 ? -17.286 6.245 18.323 1.00 91.56 89 ILE A N 1
ATOM 701 C CA . ILE A 1 89 ? -18.083 5.077 17.929 1.00 91.56 89 ILE A CA 1
ATOM 702 C C . ILE A 1 89 ? -18.934 4.668 19.127 1.00 91.56 89 ILE A C 1
ATOM 704 O O . ILE A 1 89 ? -18.433 4.083 20.098 1.00 91.56 89 ILE A O 1
ATOM 708 N N . LEU A 1 90 ? -20.227 4.963 19.067 1.00 94.31 90 LEU A N 1
ATOM 709 C CA . LEU A 1 90 ? -21.179 4.586 20.105 1.00 94.31 90 LEU A CA 1
ATOM 710 C C . LEU A 1 90 ? -21.399 3.062 20.143 1.00 94.31 90 LEU A C 1
ATOM 712 O O . LEU A 1 90 ? -21.115 2.364 19.168 1.00 94.31 90 LEU A O 1
ATOM 716 N N . PRO A 1 91 ? -21.904 2.504 21.258 1.00 94.75 91 PRO A N 1
ATOM 717 C CA . PRO A 1 91 ? -22.294 1.096 21.328 1.00 94.75 91 PRO A CA 1
ATOM 718 C C . PRO A 1 91 ? -23.233 0.689 20.180 1.00 94.75 91 PRO A C 1
ATOM 720 O O . PRO A 1 91 ? -24.304 1.269 20.007 1.00 94.75 91 PRO A O 1
ATOM 723 N N . GLY A 1 92 ? -22.839 -0.322 19.404 1.00 92.81 92 GLY A N 1
ATOM 724 C CA . GLY A 1 92 ? -23.561 -0.813 18.226 1.00 92.81 92 GLY A CA 1
ATOM 725 C C . GLY A 1 92 ? -23.338 -0.009 16.938 1.00 92.81 92 GLY A C 1
ATOM 726 O O . GLY A 1 92 ? -23.883 -0.377 15.898 1.00 92.81 92 GLY A O 1
ATOM 727 N N . GLU A 1 93 ? -22.552 1.068 16.976 1.00 93.69 93 GLU A N 1
ATOM 728 C CA . GLU A 1 93 ? -22.254 1.888 15.802 1.00 93.69 93 GLU A CA 1
ATOM 729 C C . GLU A 1 93 ? -21.126 1.281 14.955 1.00 93.69 93 GLU A C 1
ATOM 731 O O . GLU A 1 93 ? -20.238 0.574 15.448 1.00 93.69 93 GLU A O 1
ATOM 736 N N . ARG A 1 94 ? -21.170 1.578 13.652 1.00 92.50 94 ARG A N 1
ATOM 737 C CA . ARG A 1 94 ? -20.133 1.234 12.682 1.00 92.50 94 ARG A CA 1
ATOM 738 C C . ARG A 1 94 ? -19.497 2.488 12.113 1.00 92.50 94 ARG A C 1
ATOM 740 O O . ARG A 1 94 ? -20.205 3.422 11.751 1.00 92.50 94 ARG A O 1
ATOM 747 N N . ARG A 1 95 ? -18.180 2.458 11.936 1.00 90.50 95 ARG A N 1
ATOM 748 C CA . ARG A 1 95 ? -17.434 3.519 11.265 1.00 90.50 95 ARG A CA 1
ATOM 749 C C . ARG A 1 95 ? -16.428 2.954 10.283 1.00 90.50 95 ARG A C 1
ATOM 751 O O . ARG A 1 95 ? -15.821 1.920 10.531 1.00 90.50 95 ARG A O 1
ATOM 758 N N . GLU A 1 96 ? -16.255 3.642 9.170 1.00 90.38 96 GLU A N 1
ATOM 759 C CA . GLU A 1 96 ? -15.337 3.249 8.113 1.00 90.38 96 GLU A CA 1
ATOM 760 C C . GLU A 1 96 ? -14.074 4.103 8.154 1.00 90.38 96 GLU A C 1
ATOM 762 O O . GLU A 1 96 ? -14.133 5.315 8.359 1.00 90.38 96 GLU A O 1
ATOM 767 N N . VAL A 1 97 ? -12.933 3.448 7.969 1.00 88.81 97 VAL A N 1
ATOM 768 C CA . VAL A 1 97 ? -11.619 4.072 7.873 1.00 88.81 97 VAL A CA 1
ATOM 769 C C . VAL A 1 97 ? -10.962 3.601 6.583 1.00 88.81 97 VAL A C 1
ATOM 771 O O . VAL A 1 97 ? -10.892 2.400 6.327 1.00 88.81 97 VAL A O 1
ATOM 774 N N . SER A 1 98 ? -10.467 4.530 5.773 1.00 89.56 98 SER A N 1
ATOM 775 C CA . SER A 1 98 ? -9.835 4.205 4.494 1.00 89.56 98 SER A CA 1
ATOM 776 C C . SER A 1 98 ? -8.338 3.973 4.669 1.00 89.56 98 SER A C 1
ATOM 778 O O . SER A 1 98 ? -7.623 4.803 5.229 1.00 89.56 98 SER A O 1
ATOM 780 N N . VAL A 1 99 ? -7.846 2.837 4.176 1.00 88.75 99 VAL A N 1
ATOM 781 C CA . VAL A 1 99 ? -6.421 2.493 4.202 1.00 88.75 99 VAL A CA 1
ATOM 782 C C . VAL A 1 99 ? -5.884 2.497 2.780 1.00 88.75 99 VAL A C 1
ATOM 784 O O . VAL A 1 99 ? -6.344 1.753 1.911 1.00 88.75 99 VAL A O 1
ATOM 787 N N . GLY A 1 100 ? -4.884 3.337 2.542 1.00 88.12 100 GLY A N 1
ATOM 788 C CA . GLY A 1 100 ? -4.113 3.357 1.314 1.00 88.12 100 GLY A CA 1
ATOM 789 C C . GLY A 1 100 ? -3.068 2.249 1.285 1.00 88.12 100 GLY A C 1
ATOM 790 O O . GLY A 1 100 ? -2.417 1.949 2.284 1.00 88.12 100 GLY A O 1
ATOM 791 N N . VAL A 1 101 ? -2.920 1.639 0.112 1.00 86.94 101 VAL A N 1
ATOM 792 C CA . VAL A 1 101 ? -1.962 0.578 -0.185 1.00 86.94 101 VAL A CA 1
ATOM 793 C C . VAL A 1 101 ? -1.256 0.852 -1.507 1.00 86.94 101 VAL A C 1
ATOM 795 O O . VAL A 1 101 ? -1.876 1.166 -2.537 1.00 86.94 101 VAL A O 1
ATOM 798 N N . PHE A 1 102 ? 0.057 0.669 -1.486 1.00 84.38 102 PHE A N 1
ATOM 799 C CA . PHE A 1 102 ? 0.946 0.758 -2.627 1.00 84.38 102 PHE A CA 1
ATOM 800 C C . PHE A 1 102 ? 1.805 -0.502 -2.726 1.00 84.38 102 PHE A C 1
ATOM 802 O O . PHE A 1 102 ? 2.378 -0.965 -1.744 1.00 84.38 102 PHE A O 1
ATOM 809 N N . GLY A 1 103 ? 1.890 -1.072 -3.927 1.00 77.25 103 GLY A N 1
ATOM 810 C CA . GLY A 1 103 ? 2.708 -2.252 -4.170 1.00 77.25 103 GLY A CA 1
ATOM 811 C C . GLY A 1 103 ? 4.179 -1.874 -4.295 1.00 77.25 103 GLY A C 1
ATOM 812 O O . GLY A 1 103 ? 4.573 -1.266 -5.285 1.00 77.25 103 GLY A O 1
ATOM 813 N N . LYS A 1 104 ? 4.992 -2.264 -3.315 1.00 78.62 104 LYS A N 1
ATOM 814 C CA . LYS A 1 104 ? 6.453 -2.135 -3.358 1.00 78.62 104 LYS A CA 1
ATOM 815 C C . LYS A 1 104 ? 7.095 -3.486 -3.659 1.00 78.62 104 LYS A C 1
ATOM 817 O O . LYS A 1 104 ? 6.621 -4.519 -3.183 1.00 78.62 104 LYS A O 1
ATOM 822 N N . VAL A 1 105 ? 8.179 -3.482 -4.432 1.00 74.75 105 VAL A N 1
ATOM 823 C CA . VAL A 1 105 ? 8.948 -4.699 -4.734 1.00 74.75 105 VAL A CA 1
ATOM 824 C C . VAL A 1 105 ? 9.387 -5.364 -3.427 1.00 74.75 105 VAL A C 1
ATOM 826 O O . VAL A 1 105 ? 9.808 -4.699 -2.485 1.00 74.75 105 VAL A O 1
ATOM 829 N N . GLY A 1 106 ? 9.210 -6.682 -3.344 1.00 75.56 106 GLY A N 1
ATOM 830 C CA . GLY A 1 106 ? 9.521 -7.454 -2.143 1.00 75.56 106 GLY A CA 1
ATOM 831 C C . GLY A 1 106 ? 8.507 -7.310 -1.004 1.00 75.56 106 GLY A C 1
ATOM 832 O O . GLY A 1 1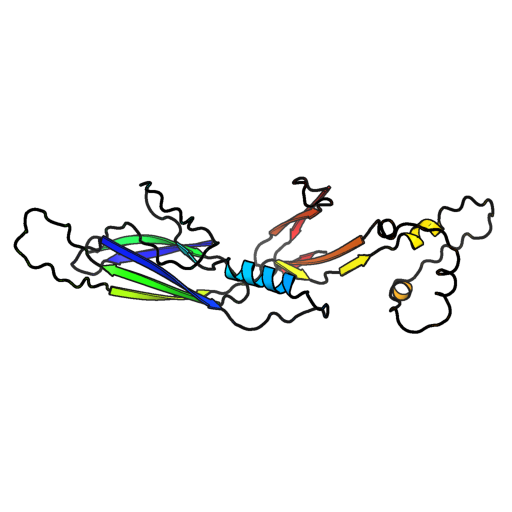06 ? 8.595 -8.071 -0.048 1.00 75.56 106 GLY A O 1
ATOM 833 N N . SER A 1 107 ? 7.516 -6.415 -1.071 1.00 82.06 107 SER A N 1
ATOM 834 C CA . SER A 1 107 ? 6.455 -6.377 -0.058 1.00 82.06 107 SER A CA 1
ATOM 835 C C . SER A 1 107 ? 5.557 -7.610 -0.174 1.00 82.06 107 SER A C 1
ATOM 837 O O . SER A 1 107 ? 5.062 -7.937 -1.252 1.00 82.06 107 SER A O 1
ATOM 839 N N . THR A 1 108 ? 5.358 -8.295 0.950 1.00 86.44 108 THR A N 1
ATOM 840 C CA . THR A 1 108 ? 4.528 -9.513 1.046 1.00 86.44 108 THR A CA 1
ATOM 841 C C . THR A 1 108 ? 3.277 -9.308 1.893 1.00 86.44 108 THR A C 1
ATOM 843 O O . THR A 1 108 ? 2.388 -10.159 1.920 1.00 86.44 108 THR A O 1
ATOM 846 N N . GLY A 1 109 ? 3.181 -8.178 2.593 1.00 87.94 109 GLY A N 1
ATOM 847 C CA . GLY A 1 109 ? 2.075 -7.905 3.493 1.00 87.94 109 GLY A CA 1
ATOM 848 C C . GLY A 1 109 ? 2.456 -6.976 4.628 1.00 87.94 109 GLY A C 1
ATOM 849 O O . GLY A 1 109 ? 3.407 -6.196 4.545 1.00 87.94 109 GLY A O 1
ATOM 850 N N . GLY A 1 110 ? 1.702 -7.094 5.711 1.00 89.62 110 GLY A N 1
ATOM 851 C CA . GLY A 1 110 ? 1.958 -6.390 6.951 1.00 89.62 110 GLY A CA 1
ATOM 852 C C . GLY A 1 110 ? 0.874 -6.639 7.989 1.00 89.62 110 GLY A C 1
ATOM 853 O O . GLY A 1 110 ? -0.008 -7.467 7.802 1.00 89.62 110 GLY A O 1
ATOM 854 N N . THR A 1 111 ? 0.941 -5.936 9.111 1.00 92.19 111 THR A N 1
ATOM 855 C CA . THR A 1 111 ? -0.068 -5.974 10.171 1.00 92.19 111 THR A CA 1
ATOM 856 C C . THR A 1 111 ? -0.547 -4.563 10.462 1.00 92.19 111 THR A C 1
ATOM 858 O O . THR A 1 111 ? 0.266 -3.682 10.742 1.00 92.19 111 THR A O 1
ATOM 861 N N . ILE A 1 112 ? -1.861 -4.359 10.431 1.00 92.50 112 ILE A N 1
ATOM 862 C CA . ILE A 1 112 ? -2.485 -3.152 10.973 1.00 92.50 112 ILE A CA 1
ATOM 863 C C . ILE A 1 112 ? -2.697 -3.382 12.466 1.00 92.50 112 ILE A C 1
ATOM 865 O O . ILE A 1 112 ? -3.313 -4.371 12.869 1.00 92.50 112 ILE A O 1
ATOM 869 N N . THR A 1 113 ? -2.182 -2.478 13.289 1.00 93.56 113 THR A N 1
ATOM 870 C CA . THR A 1 113 ? -2.446 -2.455 14.726 1.00 93.56 113 THR A CA 1
ATOM 871 C C . THR A 1 113 ? -3.387 -1.300 15.033 1.00 93.56 113 THR A C 1
ATOM 873 O O . THR A 1 113 ? -3.069 -0.150 14.739 1.00 93.56 113 THR A O 1
ATOM 876 N N . LEU A 1 114 ? -4.529 -1.617 15.636 1.00 93.62 114 LEU A N 1
ATOM 877 C CA . LEU A 1 114 ? -5.521 -0.657 16.105 1.00 93.62 114 LEU A CA 1
ATOM 878 C C . LEU A 1 114 ? -5.491 -0.658 17.630 1.00 93.62 114 LEU A C 1
ATOM 880 O O . LEU A 1 114 ? -5.743 -1.700 18.239 1.00 93.62 114 LEU A O 1
ATOM 884 N N . GLU A 1 115 ? -5.199 0.477 18.251 1.00 93.00 115 GLU A N 1
ATOM 885 C CA . GLU A 1 115 ? -5.297 0.631 19.703 1.00 93.00 115 GLU A CA 1
ATOM 886 C C . GLU A 1 115 ? -6.435 1.590 20.013 1.00 93.00 115 GLU A C 1
ATOM 888 O O . GLU A 1 115 ? -6.478 2.704 19.501 1.00 93.00 115 GLU A O 1
ATOM 893 N N . TYR A 1 116 ? -7.397 1.141 20.810 1.00 93.25 116 TYR A N 1
ATOM 894 C CA . TYR A 1 116 ? -8.631 1.882 21.029 1.00 93.25 116 TYR A CA 1
ATOM 895 C C . TYR A 1 116 ? -9.069 1.852 22.485 1.00 93.25 116 TYR A C 1
ATOM 897 O O . TYR A 1 116 ? -8.729 0.940 23.243 1.00 93.25 116 TYR A O 1
ATOM 905 N N . GLY A 1 117 ? -9.842 2.856 22.881 1.00 91.25 117 GLY A N 1
ATOM 906 C CA . GLY A 1 117 ? -10.301 3.002 24.255 1.00 91.25 117 GLY A CA 1
ATOM 907 C C . GLY A 1 117 ? -11.339 4.101 24.429 1.00 91.25 117 GLY A C 1
ATOM 908 O O . GLY A 1 117 ? -11.805 4.710 23.463 1.00 91.25 117 GLY A O 1
ATOM 909 N N . TYR A 1 118 ? -11.690 4.328 25.691 1.00 89.69 118 TYR A N 1
ATOM 910 C CA . TYR A 1 118 ? -12.573 5.405 26.114 1.00 89.69 118 TYR A CA 1
ATOM 911 C C . TYR A 1 118 ? -11.841 6.295 27.109 1.00 89.69 118 TYR A C 1
ATOM 913 O O . TYR A 1 118 ? -11.480 5.841 28.194 1.00 89.69 118 TYR A O 1
ATOM 921 N N . ILE A 1 119 ? -11.621 7.546 26.730 1.00 85.75 119 ILE A N 1
ATOM 922 C CA . ILE A 1 119 ? -11.088 8.596 27.589 1.00 85.75 119 ILE A CA 1
ATOM 923 C C . ILE A 1 119 ? -12.293 9.363 28.143 1.00 85.75 119 ILE A C 1
ATOM 925 O O . ILE A 1 119 ? -13.003 9.999 27.360 1.00 85.75 119 ILE A O 1
ATOM 929 N N . PRO A 1 120 ? -12.570 9.304 29.456 1.00 80.12 120 PRO A N 1
ATOM 930 C CA . PRO A 1 120 ? -13.615 10.124 30.050 1.00 80.12 120 PRO A CA 1
ATOM 931 C C . PRO A 1 120 ? -13.308 11.608 29.802 1.00 80.12 120 PRO A C 1
ATOM 933 O O . PRO A 1 120 ? -12.141 11.994 29.894 1.00 80.12 120 PRO A O 1
ATOM 936 N N . PRO A 1 121 ? -14.310 12.447 29.502 1.00 75.88 121 PRO A N 1
ATOM 937 C CA . PRO A 1 121 ? -14.095 13.887 29.475 1.00 75.88 121 PRO A CA 1
ATOM 938 C C . PRO A 1 121 ? -13.605 14.355 30.852 1.00 75.88 121 PRO A C 1
ATOM 940 O O . PRO A 1 121 ? -14.104 13.894 31.880 1.00 75.88 121 PRO A O 1
ATOM 943 N N . GLU A 1 122 ? -12.618 15.253 30.870 1.00 70.44 122 GLU A N 1
ATOM 944 C CA . GLU A 1 122 ? -12.168 15.900 32.102 1.00 70.44 122 GLU A CA 1
ATOM 945 C C . GLU A 1 122 ? -13.321 16.746 32.646 1.00 70.44 122 GLU A C 1
ATOM 947 O O . GLU A 1 122 ? -13.680 17.775 32.072 1.00 70.44 122 GLU A O 1
ATOM 952 N N . ASP A 1 123 ? -13.953 16.275 33.718 1.00 60.59 123 ASP A N 1
ATOM 953 C CA . ASP A 1 123 ? -15.074 16.964 34.342 1.00 60.59 123 ASP A CA 1
ATOM 954 C C . ASP A 1 123 ? -14.522 17.932 35.407 1.00 60.59 123 ASP A C 1
ATOM 956 O O . ASP A 1 123 ? -14.031 17.480 36.448 1.00 60.59 123 ASP A O 1
ATOM 960 N N . PRO A 1 124 ? -14.582 19.264 35.204 1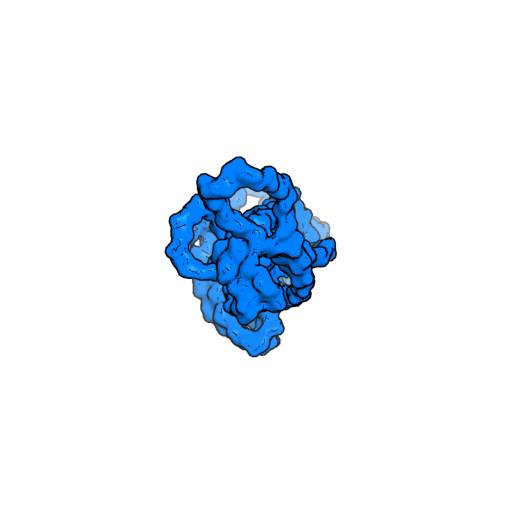.00 57.72 124 PRO A N 1
ATOM 961 C CA . PRO A 1 124 ? -14.003 20.247 36.128 1.00 57.72 124 PRO A CA 1
ATOM 962 C C . PRO A 1 124 ? -14.723 20.307 37.487 1.00 57.72 124 PRO A C 1
ATOM 964 O O . PRO A 1 124 ? -14.359 21.101 38.349 1.00 57.72 124 PRO A O 1
ATOM 967 N N . THR A 1 125 ? -15.769 19.500 37.682 1.00 58.25 125 THR A N 1
ATOM 968 C CA . THR A 1 125 ? -16.574 19.443 38.909 1.00 58.25 125 THR A CA 1
ATOM 969 C C . THR A 1 125 ? -16.192 18.287 39.843 1.00 58.25 125 THR A C 1
ATOM 971 O O . THR A 1 125 ? -16.646 18.252 40.989 1.00 58.25 125 THR A O 1
ATOM 974 N N . LEU A 1 126 ? -15.331 17.365 39.395 1.00 57.03 126 LEU A N 1
ATOM 975 C CA . LEU A 1 126 ? -14.901 16.174 40.135 1.00 57.03 126 LEU A CA 1
ATOM 976 C C . LEU A 1 126 ? -13.449 16.311 40.632 1.00 57.03 126 LEU A C 1
ATOM 978 O O . LEU A 1 126 ? -12.613 15.450 40.394 1.00 57.03 126 LEU A O 1
ATOM 982 N N . GLU A 1 127 ? -13.144 17.370 41.389 1.00 55.91 127 GLU A N 1
ATOM 983 C CA . GLU A 1 127 ? -11.826 17.574 42.033 1.00 55.91 127 GLU A CA 1
ATOM 984 C C . GLU A 1 127 ? -11.483 16.534 43.133 1.00 55.91 127 GLU A C 1
ATOM 986 O O . GLU A 1 127 ? -10.417 16.607 43.735 1.00 55.91 127 GLU A O 1
ATOM 991 N N . ASN A 1 128 ? -12.364 15.566 43.429 1.00 51.41 128 ASN A N 1
ATOM 992 C CA . ASN A 1 128 ? -12.264 14.700 44.618 1.00 51.41 128 ASN A CA 1
ATOM 993 C C . ASN A 1 128 ? -12.134 13.193 44.341 1.00 51.41 128 ASN A C 1
ATOM 995 O O . ASN A 1 128 ? -12.183 12.400 45.283 1.00 51.41 128 ASN A O 1
ATOM 999 N N . SER A 1 129 ? -11.990 12.767 43.087 1.00 58.00 129 SER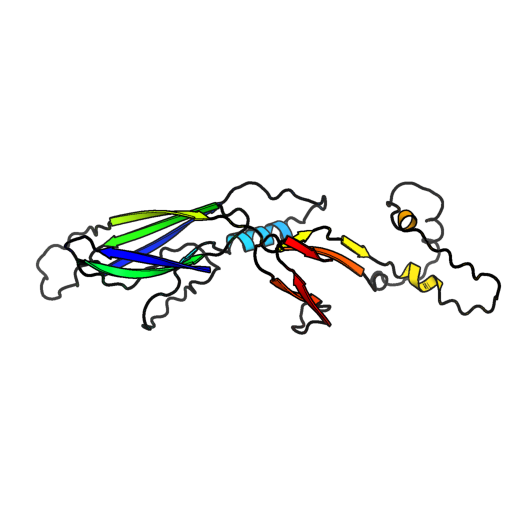 A N 1
ATOM 1000 C CA . SER A 1 129 ? -11.623 11.382 42.774 1.00 58.00 129 SER A CA 1
ATOM 1001 C C . SER A 1 129 ? -10.168 11.345 42.340 1.00 58.00 129 SER A C 1
ATOM 1003 O O . SER A 1 129 ? -9.839 11.958 41.327 1.00 58.00 129 SER A O 1
ATOM 1005 N N . ASP A 1 130 ? -9.319 10.633 43.090 1.00 61.66 130 ASP A N 1
ATOM 1006 C CA . ASP A 1 130 ? -7.950 10.334 42.662 1.00 61.66 130 ASP A CA 1
ATOM 1007 C C . ASP A 1 130 ? -8.012 9.766 41.233 1.00 61.66 130 ASP A C 1
ATOM 1009 O O . ASP A 1 130 ? -8.649 8.724 41.031 1.00 61.66 130 ASP A O 1
ATOM 1013 N N . PRO A 1 131 ? -7.440 10.453 40.225 1.00 62.47 131 PRO A N 1
ATOM 1014 C CA . PRO A 1 131 ? -7.487 9.962 38.861 1.00 62.47 131 PRO A CA 1
ATOM 1015 C C . PRO A 1 131 ? -6.733 8.636 38.814 1.00 62.47 131 PRO A C 1
ATOM 1017 O O . PRO A 1 131 ? -5.607 8.545 39.311 1.00 62.47 131 PRO A O 1
ATOM 1020 N N . ASP A 1 132 ? -7.348 7.600 38.237 1.00 66.00 132 ASP A N 1
ATOM 1021 C CA . ASP A 1 132 ? -6.630 6.361 37.944 1.00 66.00 132 ASP A CA 1
ATOM 1022 C C . ASP A 1 132 ? -5.427 6.738 37.059 1.00 66.00 132 ASP A C 1
ATOM 1024 O O . ASP A 1 132 ? -5.625 7.289 35.971 1.00 66.00 132 ASP A O 1
ATOM 1028 N N . PRO A 1 133 ? -4.177 6.518 37.511 1.00 69.44 133 PRO A N 1
ATOM 1029 C CA . PRO A 1 133 ? -2.996 6.916 36.750 1.00 69.44 133 PRO A CA 1
ATOM 1030 C C . PRO A 1 133 ? -2.838 6.102 35.460 1.00 69.44 133 PRO A C 1
ATOM 1032 O O . PRO A 1 133 ? -1.995 6.435 34.626 1.00 69.44 133 PRO A O 1
ATOM 1035 N N . ASN A 1 134 ? -3.616 5.028 35.296 1.00 73.19 134 ASN A N 1
ATOM 1036 C CA . ASN A 1 134 ? -3.497 4.105 34.184 1.00 73.19 134 ASN A CA 1
ATOM 1037 C C . ASN A 1 134 ? -4.656 4.268 33.195 1.00 73.19 134 ASN A C 1
ATOM 1039 O O . ASN A 1 134 ? -5.822 4.047 33.514 1.00 73.19 134 ASN A O 1
ATOM 1043 N N . PHE A 1 135 ? -4.312 4.567 31.943 1.00 75.38 135 PHE A N 1
ATOM 1044 C CA . PHE A 1 135 ? -5.235 4.481 30.817 1.00 75.38 135 PHE A CA 1
ATOM 1045 C C . PHE A 1 135 ? -5.129 3.103 30.158 1.00 75.38 135 PHE A C 1
ATOM 1047 O O . PHE A 1 135 ? -4.041 2.665 29.778 1.00 75.38 135 PHE A O 1
ATOM 1054 N N . TYR A 1 136 ? -6.262 2.419 30.004 1.00 81.19 136 TYR A N 1
ATOM 1055 C CA . TYR A 1 136 ? -6.315 1.091 29.397 1.00 81.19 136 TYR A CA 1
ATOM 1056 C C . TYR A 1 136 ? -6.786 1.182 27.949 1.00 81.19 136 TYR A C 1
ATOM 1058 O O . TYR A 1 136 ? -7.903 1.620 27.670 1.00 81.19 136 TYR A O 1
ATOM 1066 N N . THR A 1 137 ? -5.964 0.685 27.029 1.00 89.56 137 THR A N 1
ATOM 1067 C CA . THR A 1 137 ? -6.348 0.470 25.634 1.00 89.56 137 THR A CA 1
ATOM 1068 C C . THR A 1 137 ? -6.564 -1.009 25.357 1.00 89.56 137 THR A C 1
ATOM 1070 O O . THR A 1 137 ? -5.970 -1.898 25.972 1.00 89.56 137 THR A O 1
ATOM 1073 N N . ARG A 1 138 ? -7.439 -1.289 24.398 1.00 91.31 138 ARG A N 1
ATOM 1074 C CA . ARG A 1 138 ? -7.520 -2.591 23.742 1.00 91.31 138 ARG A CA 1
ATOM 1075 C C . ARG A 1 138 ? -6.746 -2.517 22.441 1.00 91.31 138 ARG A C 1
ATOM 1077 O O . ARG A 1 138 ? -6.748 -1.487 21.776 1.00 91.31 138 ARG A O 1
ATOM 1084 N N . ARG A 1 139 ? -6.116 -3.628 22.073 1.00 93.56 139 ARG A N 1
ATOM 1085 C CA . ARG A 1 139 ? -5.332 -3.747 20.848 1.00 93.56 139 ARG A CA 1
ATOM 1086 C C . ARG A 1 139 ? -5.928 -4.812 19.941 1.00 93.56 139 ARG A C 1
ATOM 1088 O O . ARG A 1 139 ? -6.117 -5.949 20.367 1.00 93.56 139 ARG A O 1
ATOM 1095 N N . LEU A 1 140 ? -6.179 -4.447 18.690 1.00 92.75 140 LEU A N 1
ATOM 1096 C CA . LEU A 1 140 ? -6.602 -5.345 17.623 1.00 92.75 140 LEU A CA 1
ATOM 1097 C C . LEU A 1 140 ? -5.494 -5.425 16.566 1.00 92.75 140 LEU A C 1
ATOM 1099 O O . LEU A 1 140 ? -4.953 -4.410 16.135 1.00 92.75 140 LEU A O 1
ATOM 1103 N N . LEU A 1 141 ? -5.141 -6.650 16.180 1.00 93.88 141 LEU A N 1
ATOM 1104 C CA . LEU A 1 141 ? -4.120 -6.946 15.178 1.00 93.88 141 LEU A CA 1
ATOM 1105 C C . LEU A 1 141 ? -4.790 -7.547 13.948 1.00 93.88 141 LEU A C 1
ATOM 1107 O O . LEU A 1 141 ? -5.390 -8.618 14.036 1.00 93.88 141 LEU A O 1
ATOM 1111 N N . VAL A 1 142 ? -4.666 -6.870 12.812 1.00 92.38 142 VAL A N 1
ATOM 1112 C CA . VAL A 1 142 ? -5.228 -7.309 11.533 1.00 92.38 142 VAL A CA 1
ATOM 1113 C C . VAL A 1 142 ? -4.073 -7.638 10.585 1.00 92.38 142 VAL A C 1
ATOM 1115 O O . VAL A 1 142 ? -3.466 -6.721 10.024 1.00 92.38 142 VAL A O 1
ATOM 1118 N N . PRO A 1 143 ? -3.710 -8.923 10.425 1.00 91.56 143 PRO A N 1
ATOM 1119 C CA . PRO A 1 143 ? -2.697 -9.324 9.460 1.00 91.56 143 PRO A CA 1
ATOM 1120 C C . PRO A 1 143 ? -3.243 -9.189 8.035 1.00 91.56 143 PRO A C 1
ATOM 1122 O O . PRO A 1 143 ? -4.365 -9.601 7.740 1.00 91.56 143 PRO A O 1
ATOM 1125 N N . LEU A 1 144 ? -2.425 -8.640 7.145 1.00 88.31 144 LEU A N 1
ATOM 1126 C CA . LEU A 1 144 ? -2.719 -8.445 5.734 1.00 88.31 144 LEU A CA 1
ATOM 1127 C C . LEU A 1 144 ? -1.665 -9.136 4.880 1.00 88.31 144 LEU A C 1
ATOM 1129 O O . LEU A 1 144 ? -0.463 -9.002 5.112 1.00 88.31 144 LEU A O 1
ATOM 1133 N N . VAL A 1 145 ? -2.132 -9.834 3.851 1.00 89.00 145 VAL A N 1
ATOM 1134 C CA . VAL A 1 145 ? -1.283 -10.409 2.808 1.00 89.00 145 VAL A CA 1
ATOM 1135 C C . VAL A 1 145 ? -1.364 -9.506 1.588 1.00 89.00 145 VAL A C 1
ATOM 1137 O O . VAL A 1 145 ? -2.456 -9.180 1.125 1.00 89.00 145 VAL A O 1
ATOM 1140 N N . LEU A 1 146 ? -0.206 -9.110 1.066 1.00 84.25 146 LEU A N 1
ATOM 1141 C CA . LEU A 1 146 ? -0.099 -8.293 -0.135 1.00 84.25 146 LEU A CA 1
ATOM 1142 C C . LEU A 1 146 ? 0.643 -9.076 -1.208 1.00 84.25 146 LEU A C 1
ATOM 1144 O O . LEU A 1 146 ? 1.712 -9.632 -0.979 1.00 84.25 146 LEU A O 1
ATOM 1148 N N . THR A 1 147 ? 0.063 -9.117 -2.401 1.00 81.19 147 THR A N 1
ATOM 1149 C CA . THR A 1 147 ? 0.707 -9.692 -3.581 1.00 81.19 147 THR A CA 1
ATOM 1150 C C . THR A 1 147 ? 0.935 -8.577 -4.582 1.00 81.19 147 THR A C 1
ATOM 1152 O O . THR A 1 147 ? -0.009 -8.051 -5.169 1.00 81.19 147 THR A O 1
ATOM 1155 N N . VAL A 1 148 ? 2.198 -8.194 -4.752 1.00 75.56 148 VAL A N 1
ATOM 1156 C CA . VAL A 1 148 ? 2.601 -7.184 -5.730 1.00 75.56 148 VAL A CA 1
ATOM 1157 C C . VAL A 1 148 ? 2.960 -7.896 -7.025 1.00 75.56 148 VAL A C 1
ATOM 1159 O O . VAL A 1 148 ? 3.989 -8.563 -7.110 1.00 75.56 148 VAL A O 1
ATOM 1162 N N . GLN A 1 149 ? 2.100 -7.767 -8.033 1.00 73.38 149 GLN A N 1
ATOM 1163 C CA . GLN A 1 149 ? 2.371 -8.273 -9.373 1.00 73.38 149 GLN A CA 1
ATOM 1164 C C . GLN A 1 149 ? 2.727 -7.097 -10.293 1.00 73.38 149 GLN A C 1
ATOM 1166 O O . GLN A 1 149 ? 1.914 -6.179 -10.433 1.00 73.38 149 GLN A O 1
ATOM 1171 N N . PRO A 1 150 ? 3.909 -7.098 -10.936 1.00 72.69 150 PRO A N 1
ATOM 1172 C CA . PRO A 1 150 ? 4.244 -6.080 -11.921 1.00 72.69 150 PRO A CA 1
ATOM 1173 C C . PRO A 1 150 ? 3.295 -6.210 -13.114 1.00 72.69 150 PRO A C 1
ATOM 1175 O O . PRO A 1 150 ? 3.262 -7.234 -13.798 1.00 72.69 150 PRO A O 1
ATOM 1178 N N . ALA A 1 151 ? 2.486 -5.177 -13.337 1.00 80.25 151 ALA A N 1
ATOM 1179 C CA . ALA A 1 151 ? 1.524 -5.162 -14.433 1.00 80.25 151 ALA A CA 1
ATOM 1180 C C . ALA A 1 151 ? 2.215 -4.959 -15.792 1.00 80.25 151 ALA A C 1
ATOM 1182 O O . ALA A 1 151 ? 1.850 -5.603 -16.777 1.00 80.25 151 ALA A O 1
ATOM 1183 N N . LEU A 1 152 ? 3.248 -4.113 -15.821 1.00 84.00 152 LEU A N 1
ATOM 1184 C CA . LEU A 1 152 ? 4.119 -3.884 -16.968 1.00 84.00 152 LEU A CA 1
ATOM 1185 C C . LEU A 1 152 ? 5.549 -4.300 -16.614 1.00 84.00 152 LEU A C 1
ATOM 1187 O O . LEU A 1 152 ? 6.049 -3.959 -15.544 1.00 84.00 152 LEU A O 1
ATOM 1191 N N . GLN A 1 153 ? 6.199 -5.031 -17.513 1.00 85.81 153 GLN A N 1
ATOM 1192 C CA . GLN A 1 153 ? 7.574 -5.490 -17.352 1.00 85.81 153 GLN A CA 1
ATOM 1193 C C . GLN A 1 153 ? 8.402 -5.075 -18.567 1.00 85.81 153 GLN A C 1
ATOM 1195 O O . GLN A 1 153 ? 8.121 -5.519 -19.680 1.00 85.81 153 GLN A O 1
ATOM 1200 N N . ALA A 1 154 ? 9.427 -4.251 -18.344 1.00 85.69 154 ALA A N 1
ATOM 1201 C CA . ALA A 1 154 ? 10.456 -3.993 -19.343 1.00 85.69 154 ALA A CA 1
ATOM 1202 C C . ALA A 1 154 ? 11.416 -5.191 -19.410 1.00 85.69 154 ALA A C 1
ATOM 1204 O O . ALA A 1 154 ? 11.844 -5.728 -18.386 1.00 85.69 154 ALA A O 1
ATOM 1205 N N . MET A 1 155 ? 11.719 -5.635 -20.619 1.00 84.56 155 MET A N 1
ATOM 1206 C CA . MET A 1 155 ? 12.574 -6.771 -20.942 1.00 84.56 155 MET A CA 1
ATOM 1207 C C . MET A 1 155 ? 13.518 -6.367 -22.075 1.00 84.56 155 MET A C 1
ATOM 1209 O O . MET A 1 155 ? 13.252 -5.397 -22.777 1.00 84.56 155 MET A O 1
ATOM 1213 N N . ASN A 1 156 ? 14.607 -7.116 -22.270 1.00 86.00 156 ASN A N 1
ATOM 1214 C CA . ASN A 1 156 ? 15.530 -6.938 -23.401 1.00 86.00 156 ASN A CA 1
ATOM 1215 C C . ASN A 1 156 ? 15.974 -5.478 -23.612 1.00 86.00 156 ASN A C 1
ATOM 1217 O O . ASN A 1 156 ? 15.996 -4.994 -24.739 1.00 86.00 156 ASN A O 1
ATOM 1221 N N . MET A 1 157 ? 16.264 -4.775 -22.512 1.00 86.38 157 MET A N 1
ATOM 1222 C CA . MET A 1 157 ? 16.746 -3.398 -22.553 1.00 86.38 157 MET A CA 1
ATOM 1223 C C . MET A 1 157 ? 18.207 -3.384 -22.993 1.00 86.38 157 MET A C 1
ATOM 1225 O O . MET A 1 157 ? 19.049 -3.964 -22.307 1.00 86.38 157 MET A O 1
ATOM 1229 N N . ASP A 1 158 ? 18.496 -2.714 -24.102 1.00 83.31 158 ASP A N 1
ATOM 1230 C CA . ASP A 1 158 ? 19.848 -2.554 -24.631 1.00 83.31 158 ASP A CA 1
ATOM 1231 C C . ASP A 1 158 ? 20.084 -1.114 -25.101 1.00 83.31 158 ASP A C 1
ATOM 1233 O O . ASP A 1 158 ? 19.175 -0.452 -25.611 1.00 83.31 158 ASP A O 1
ATOM 1237 N N . VAL A 1 159 ? 21.313 -0.636 -24.914 1.00 83.00 159 VAL A N 1
ATOM 1238 C CA . VAL A 1 159 ? 21.776 0.688 -25.339 1.00 83.00 159 VAL A CA 1
ATOM 1239 C C . VAL A 1 159 ? 22.983 0.491 -26.241 1.00 83.00 159 VAL A C 1
ATOM 1241 O O . VAL A 1 159 ? 24.084 0.187 -25.784 1.00 83.00 159 VAL A O 1
ATOM 1244 N N . LEU A 1 160 ? 22.788 0.738 -27.530 1.00 82.69 160 LEU A N 1
ATOM 1245 C CA . LEU A 1 160 ? 23.853 0.709 -28.520 1.00 82.69 160 LEU A CA 1
ATOM 1246 C C . LEU A 1 160 ? 24.370 2.130 -28.738 1.00 82.69 160 LEU A C 1
ATOM 1248 O O . LEU A 1 160 ? 23.640 3.019 -29.176 1.00 82.69 160 LEU A O 1
ATOM 1252 N N . LEU A 1 161 ? 25.643 2.351 -28.419 1.00 78.56 161 LEU A N 1
ATOM 1253 C CA . LEU A 1 161 ? 26.315 3.627 -28.649 1.00 78.56 161 LEU A CA 1
ATOM 1254 C C . LEU A 1 161 ? 26.861 3.659 -30.076 1.00 78.56 161 LEU A C 1
ATOM 1256 O O . LEU A 1 161 ? 27.632 2.776 -30.449 1.00 78.56 161 LEU A O 1
ATOM 1260 N N . TYR A 1 162 ? 26.519 4.688 -30.851 1.00 71.44 162 TYR A N 1
ATOM 1261 C CA . TYR A 1 162 ? 27.129 4.910 -32.160 1.00 71.44 162 TYR A CA 1
ATOM 1262 C C . TYR A 1 162 ? 28.358 5.816 -32.003 1.00 71.44 162 TYR A C 1
ATOM 1264 O O . TYR A 1 162 ? 28.211 6.986 -31.641 1.00 71.44 162 TYR A O 1
ATOM 1272 N N . PRO A 1 163 ? 29.584 5.322 -32.268 1.00 63.91 163 PRO A N 1
ATOM 1273 C CA . PRO A 1 163 ? 30.759 6.178 -32.289 1.00 63.91 163 PRO A CA 1
ATOM 1274 C C . PRO A 1 163 ? 30.696 7.097 -33.514 1.00 63.91 163 PRO A C 1
ATOM 1276 O O . PRO A 1 163 ? 30.563 6.618 -34.643 1.00 63.91 163 PRO A O 1
ATOM 1279 N N . ALA A 1 164 ? 30.889 8.403 -33.319 1.00 57.34 164 ALA A N 1
ATOM 1280 C CA . ALA A 1 164 ? 30.917 9.398 -34.400 1.00 57.34 164 ALA A CA 1
ATOM 1281 C C . ALA A 1 164 ? 31.957 9.083 -35.503 1.00 57.34 164 ALA A C 1
ATOM 1283 O O . ALA A 1 164 ? 31.805 9.491 -36.653 1.00 57.34 164 ALA A O 1
ATOM 1284 N N . SER A 1 165 ? 32.983 8.284 -35.181 1.00 57.25 165 SER A N 1
ATOM 1285 C CA . SER A 1 165 ? 34.026 7.824 -36.113 1.00 57.25 165 SER A CA 1
ATOM 1286 C C . SER A 1 165 ? 33.495 6.984 -37.292 1.00 57.25 165 SER A C 1
ATOM 1288 O O . SER A 1 165 ? 34.110 6.950 -38.354 1.00 57.25 165 SER A O 1
ATOM 1290 N N . LEU A 1 166 ? 32.331 6.333 -37.158 1.00 53.72 166 LEU A N 1
ATOM 1291 C CA . LEU A 1 166 ? 31.715 5.584 -38.266 1.00 53.72 166 LEU A CA 1
ATOM 1292 C C . LEU A 1 166 ? 30.969 6.499 -39.252 1.00 53.72 166 LEU A C 1
ATOM 1294 O O . LEU A 1 166 ? 30.959 6.222 -40.454 1.00 53.72 166 LEU A O 1
ATOM 1298 N N . ALA A 1 167 ? 30.402 7.612 -38.776 1.00 50.72 167 ALA A N 1
ATOM 1299 C CA . ALA A 1 167 ? 29.641 8.560 -39.594 1.00 50.72 167 ALA A CA 1
ATOM 1300 C C . ALA A 1 167 ? 30.536 9.453 -40.475 1.00 50.72 167 ALA A C 1
ATOM 1302 O O . ALA A 1 167 ? 30.134 9.857 -41.567 1.00 50.72 167 ALA A O 1
ATOM 1303 N N . SER A 1 168 ? 31.779 9.713 -40.056 1.00 49.47 168 SER A N 1
ATOM 1304 C CA . SER A 1 168 ? 32.733 10.552 -40.798 1.00 49.47 168 SER A CA 1
ATOM 1305 C C . SER A 1 168 ? 33.328 9.882 -42.044 1.00 49.47 168 SER A C 1
ATOM 1307 O O . SER A 1 168 ? 33.962 10.547 -42.862 1.00 49.47 168 SER A O 1
ATOM 1309 N N . SER A 1 169 ? 33.084 8.585 -42.254 1.00 48.91 169 SER A N 1
ATOM 1310 C CA . SER A 1 169 ? 33.567 7.866 -43.440 1.00 48.91 169 SER A CA 1
ATOM 1311 C C . SER A 1 169 ? 32.807 8.200 -44.736 1.00 48.91 169 SER A C 1
ATOM 1313 O O . SER A 1 169 ? 33.263 7.830 -45.817 1.00 48.91 169 SER A O 1
ATOM 1315 N N . GLN A 1 170 ? 31.695 8.947 -44.665 1.00 49.25 170 GLN A N 1
ATOM 1316 C CA . GLN A 1 170 ? 30.898 9.331 -45.843 1.00 49.25 170 GLN A CA 1
ATOM 1317 C C . GLN A 1 170 ? 31.063 10.791 -46.298 1.00 49.25 170 GLN A C 1
ATOM 1319 O O . GLN A 1 170 ? 30.457 11.178 -47.295 1.00 49.25 170 GLN A O 1
ATOM 1324 N N . SER A 1 171 ? 31.893 11.608 -45.639 1.00 46.97 171 SER A N 1
ATOM 1325 C CA . SER A 1 171 ? 32.025 13.042 -45.961 1.00 46.97 171 SER A CA 1
ATOM 1326 C C . SER A 1 171 ? 33.412 13.460 -46.459 1.00 46.97 171 SER A C 1
ATOM 1328 O O . SER A 1 171 ? 33.842 14.593 -46.246 1.00 46.97 171 SER A O 1
ATOM 1330 N N . SER A 1 172 ? 34.110 12.592 -47.198 1.00 42.88 172 SER A N 1
ATOM 1331 C CA . SER A 1 172 ? 35.236 13.052 -48.019 1.00 42.88 172 SER A CA 1
ATOM 1332 C C . SER A 1 172 ? 34.756 13.379 -49.436 1.00 42.88 172 SER A C 1
ATOM 1334 O O . SER A 1 172 ? 34.529 12.503 -50.267 1.00 42.88 172 SER A O 1
ATOM 1336 N N . ASN A 1 173 ? 34.608 14.679 -49.709 1.00 46.06 173 ASN A N 1
ATOM 1337 C CA . ASN A 1 173 ? 34.574 15.247 -51.058 1.00 46.06 173 ASN A CA 1
ATOM 1338 C C . ASN A 1 173 ? 35.872 14.878 -51.798 1.00 46.06 173 ASN A C 1
ATOM 1340 O O . ASN A 1 173 ? 36.823 15.659 -51.833 1.00 46.06 173 ASN A O 1
ATOM 1344 N N . SER A 1 174 ? 35.925 13.683 -52.380 1.00 41.25 174 SER A N 1
ATOM 1345 C CA . SER A 1 174 ? 36.976 13.289 -53.311 1.00 41.25 174 SER A CA 1
ATOM 1346 C C . SER A 1 174 ? 36.352 12.696 -54.569 1.00 41.25 174 SER A C 1
ATOM 1348 O O . SER A 1 174 ? 35.546 11.770 -54.546 1.00 41.25 174 SER A O 1
ATOM 1350 N N . THR A 1 175 ? 36.684 13.334 -55.681 1.00 43.69 175 THR A N 1
ATOM 1351 C CA . THR A 1 175 ? 36.213 13.103 -57.047 1.00 43.69 175 THR A CA 1
ATOM 1352 C C . THR A 1 175 ? 36.795 11.816 -57.647 1.00 43.69 175 THR A C 1
ATOM 1354 O O . THR A 1 175 ? 37.431 11.864 -58.693 1.00 43.69 175 THR A O 1
ATOM 1357 N N . ASP A 1 176 ? 36.597 10.661 -57.009 1.00 41.75 176 ASP A N 1
ATOM 1358 C CA . ASP A 1 176 ? 37.059 9.372 -57.541 1.00 41.75 176 ASP A CA 1
ATOM 1359 C C . ASP A 1 176 ? 35.913 8.352 -57.656 1.00 41.75 176 ASP A C 1
ATOM 1361 O O . ASP A 1 176 ? 35.538 7.651 -56.716 1.00 41.75 176 ASP A O 1
ATOM 1365 N N . GLU A 1 177 ? 35.363 8.238 -58.869 1.00 44.19 177 GLU A N 1
ATOM 1366 C CA . GLU A 1 177 ? 34.240 7.366 -59.252 1.00 44.19 177 GLU A CA 1
ATOM 1367 C C . GLU A 1 177 ? 34.561 5.851 -59.286 1.00 44.19 177 GLU A C 1
ATOM 1369 O O . GLU A 1 177 ? 34.112 5.132 -60.182 1.00 44.19 177 GLU A O 1
ATOM 1374 N N . ARG A 1 178 ? 35.346 5.302 -58.349 1.00 43.12 178 ARG A N 1
ATOM 1375 C CA . ARG A 1 178 ? 35.673 3.855 -58.372 1.00 43.12 178 ARG A CA 1
ATOM 1376 C C . ARG A 1 178 ? 35.586 3.084 -57.059 1.00 43.12 178 ARG A C 1
ATOM 1378 O O . ARG A 1 178 ? 35.963 1.916 -57.042 1.00 43.12 178 ARG A O 1
ATOM 1385 N N . ALA A 1 179 ? 35.001 3.644 -56.004 1.00 42.12 179 ALA A N 1
ATOM 1386 C CA . ALA A 1 179 ? 34.851 2.935 -54.727 1.00 42.12 179 ALA A CA 1
ATOM 1387 C C . ALA A 1 179 ? 33.407 2.890 -54.191 1.00 42.12 179 ALA A C 1
ATOM 1389 O O . ALA A 1 179 ? 33.186 2.954 -52.988 1.00 42.12 179 ALA A O 1
ATOM 1390 N N . LEU A 1 180 ? 32.404 2.726 -55.061 1.00 42.97 180 LEU A N 1
ATOM 1391 C CA . LEU A 1 180 ? 31.046 2.364 -54.632 1.00 42.97 180 LEU A CA 1
ATOM 1392 C C . LEU A 1 180 ? 30.906 0.839 -54.553 1.00 42.97 180 LEU A C 1
ATOM 1394 O O . LEU A 1 180 ? 30.297 0.194 -55.403 1.00 42.97 180 LEU A O 1
ATOM 1398 N N . GLN A 1 181 ? 31.475 0.260 -53.501 1.00 39.06 181 GLN A N 1
ATOM 1399 C CA . GLN A 1 181 ? 30.914 -0.945 -52.900 1.00 39.06 181 GLN A CA 1
ATOM 1400 C C . GLN A 1 181 ? 30.578 -0.601 -51.457 1.00 39.06 181 GLN A C 1
ATOM 1402 O O . GLN A 1 181 ? 31.432 -0.632 -50.575 1.00 39.06 181 GLN A O 1
ATOM 1407 N N . SER A 1 182 ? 29.312 -0.250 -51.245 1.00 45.06 182 SER A N 1
ATOM 1408 C CA . SER A 1 182 ? 28.656 -0.283 -49.947 1.00 45.06 182 SER A CA 1
ATOM 1409 C C . SER A 1 182 ? 28.870 -1.665 -49.330 1.00 45.06 182 SER A C 1
ATOM 1411 O O . SER A 1 182 ? 28.191 -2.638 -49.661 1.00 45.06 182 SER A O 1
ATOM 1413 N N . ARG A 1 183 ? 29.860 -1.778 -48.444 1.00 44.03 183 ARG A N 1
ATOM 1414 C CA . ARG A 1 183 ? 29.957 -2.939 -47.568 1.00 44.03 183 ARG A CA 1
ATOM 1415 C C . ARG A 1 183 ? 28.835 -2.806 -46.549 1.00 44.03 183 ARG A C 1
ATOM 1417 O O . ARG A 1 183 ? 28.910 -1.983 -45.645 1.00 44.03 183 ARG A O 1
ATOM 1424 N N . ASN A 1 184 ? 27.780 -3.594 -46.733 1.00 38.47 184 ASN A N 1
ATOM 1425 C CA . ASN A 1 184 ? 26.816 -3.862 -45.675 1.00 38.47 184 ASN A CA 1
ATOM 1426 C C . ASN A 1 184 ? 27.573 -4.597 -44.564 1.00 38.47 184 ASN A C 1
ATOM 1428 O O . ASN A 1 184 ? 27.846 -5.790 -44.696 1.00 38.47 184 ASN A O 1
ATOM 1432 N N . LEU A 1 185 ? 27.973 -3.868 -43.524 1.00 44.16 185 LEU A N 1
ATOM 1433 C CA . LEU A 1 185 ? 28.568 -4.455 -42.328 1.00 44.16 185 LEU A CA 1
ATOM 1434 C C . LEU A 1 185 ? 27.505 -5.323 -41.646 1.00 44.16 185 LEU A C 1
ATOM 1436 O O . LEU A 1 185 ? 26.368 -4.889 -41.444 1.00 44.16 185 LEU A O 1
ATOM 1440 N N . SER A 1 186 ? 27.862 -6.569 -41.345 1.00 41.09 186 SER A N 1
ATOM 1441 C CA . SER A 1 186 ? 26.983 -7.472 -40.603 1.00 41.09 186 SER A CA 1
ATOM 1442 C C . SER A 1 186 ? 26.954 -7.080 -39.123 1.00 41.09 186 SER A C 1
ATOM 1444 O O . SER A 1 186 ? 27.929 -6.542 -38.602 1.00 41.09 186 SER A O 1
ATOM 1446 N N . VAL A 1 187 ? 25.850 -7.372 -38.430 1.00 48.94 187 VAL A N 1
ATOM 1447 C CA . VAL A 1 187 ? 25.703 -7.139 -36.978 1.00 48.94 187 VAL A CA 1
ATOM 1448 C C . VAL A 1 187 ? 26.831 -7.814 -36.175 1.00 48.94 187 VAL A C 1
ATOM 1450 O O . VAL A 1 187 ? 27.276 -7.267 -35.172 1.00 48.94 187 VAL A O 1
ATOM 1453 N N . GLU A 1 188 ? 27.358 -8.942 -36.660 1.00 49.97 188 GLU A N 1
ATOM 1454 C CA . GLU A 1 188 ? 28.502 -9.658 -36.073 1.00 49.97 188 GLU A CA 1
ATOM 1455 C C . GLU A 1 188 ? 29.811 -8.854 -36.094 1.00 49.97 188 GLU A C 1
ATOM 1457 O O . GLU A 1 188 ? 30.635 -8.997 -35.196 1.00 49.97 188 GLU A O 1
ATOM 1462 N N . GLU A 1 189 ? 29.996 -7.960 -37.067 1.00 46.75 189 GLU A N 1
ATOM 1463 C CA . GLU A 1 189 ? 31.205 -7.133 -37.196 1.00 46.75 189 GLU A CA 1
ATOM 1464 C C . GLU A 1 189 ? 31.169 -5.901 -36.266 1.00 46.75 189 GLU A C 1
ATOM 1466 O O . GLU A 1 189 ? 32.199 -5.286 -35.998 1.00 46.75 189 GLU A O 1
ATOM 1471 N N . MET A 1 190 ? 29.990 -5.572 -35.720 1.00 48.00 190 MET A N 1
ATOM 1472 C CA . MET A 1 190 ? 29.761 -4.475 -34.767 1.00 48.00 190 MET A CA 1
ATOM 1473 C C . MET A 1 190 ? 29.896 -4.918 -33.294 1.00 48.00 190 MET A C 1
ATOM 1475 O O . MET A 1 190 ? 29.904 -4.077 -32.400 1.00 48.00 190 MET A O 1
ATOM 1479 N N . MET A 1 191 ? 30.022 -6.229 -33.040 1.00 40.69 191 MET A N 1
ATOM 1480 C CA . MET A 1 191 ? 30.090 -6.840 -31.702 1.00 40.69 191 MET A CA 1
ATOM 1481 C C . MET A 1 191 ? 31.502 -7.298 -31.290 1.00 40.69 191 MET A C 1
ATOM 1483 O O . MET A 1 191 ? 31.646 -8.191 -30.455 1.00 40.69 191 MET A O 1
ATOM 1487 N N . VAL A 1 192 ? 32.568 -6.715 -31.847 1.00 44.56 192 VAL A N 1
ATOM 1488 C CA . VAL A 1 192 ? 33.937 -7.090 -31.453 1.00 44.56 192 VAL A CA 1
ATOM 1489 C C . VAL A 1 192 ? 34.224 -6.617 -30.021 1.00 44.56 192 VAL A C 1
ATOM 1491 O O . VAL A 1 192 ? 34.336 -5.419 -29.756 1.00 44.56 192 VAL A O 1
ATOM 1494 N N . GLU A 1 193 ? 34.350 -7.578 -29.100 1.00 40.69 193 GLU A N 1
ATOM 1495 C CA . GLU A 1 193 ? 34.867 -7.374 -27.744 1.00 40.69 193 GLU A CA 1
ATOM 1496 C C . GLU A 1 193 ? 36.240 -6.674 -27.765 1.00 40.69 193 GLU A C 1
ATOM 1498 O O . GLU A 1 193 ? 37.053 -6.924 -28.661 1.00 40.69 193 GLU A O 1
ATOM 1503 N N . PRO A 1 194 ? 36.579 -5.851 -26.754 1.00 43.28 194 PRO A N 1
ATOM 1504 C CA . PRO A 1 194 ? 37.864 -5.160 -26.675 1.00 43.28 194 PRO A CA 1
ATOM 1505 C C . PRO A 1 194 ? 38.981 -6.104 -26.186 1.00 43.28 194 PRO A C 1
ATOM 1507 O O . PRO A 1 194 ? 39.700 -5.798 -25.235 1.00 43.28 194 PRO A O 1
ATOM 1510 N N . GLY A 1 195 ? 39.123 -7.275 -26.808 1.00 37.72 195 GLY A N 1
ATOM 1511 C CA . GLY A 1 195 ? 40.021 -8.333 -26.360 1.00 37.72 195 GLY A CA 1
ATOM 1512 C C . GLY A 1 195 ? 40.639 -9.129 -27.505 1.00 37.72 195 GLY A C 1
ATOM 1513 O O . GLY A 1 195 ? 40.066 -10.104 -27.967 1.00 37.72 195 GLY A O 1
ATOM 1514 N N . GLY A 1 196 ? 41.866 -8.760 -27.886 1.00 41.06 196 GLY A N 1
ATOM 1515 C CA . GLY A 1 196 ? 42.829 -9.684 -28.499 1.00 41.06 196 GLY A CA 1
ATOM 1516 C C . GLY A 1 196 ? 42.741 -9.866 -30.017 1.00 41.06 196 GLY A C 1
ATOM 1517 O O . GLY A 1 196 ? 42.248 -10.875 -30.504 1.00 41.06 196 GLY A O 1
ATOM 1518 N N . GLY A 1 197 ? 43.338 -8.940 -30.769 1.00 32.72 197 GLY A N 1
ATOM 1519 C CA . GLY A 1 197 ? 43.576 -9.105 -32.204 1.00 32.72 197 GLY A CA 1
ATOM 1520 C C . GLY A 1 197 ? 44.402 -7.956 -32.769 1.00 32.72 197 GLY A C 1
ATOM 1521 O O . GLY A 1 197 ? 43.858 -6.956 -33.233 1.00 32.72 197 GLY A O 1
ATOM 1522 N N . GLU A 1 198 ? 45.728 -8.073 -32.694 1.00 41.34 198 GLU A N 1
ATOM 1523 C CA . GLU A 1 198 ? 46.671 -7.160 -33.343 1.00 41.34 198 GLU A CA 1
ATOM 1524 C C . GLU A 1 198 ? 46.423 -7.161 -34.859 1.00 41.34 198 GLU A C 1
ATOM 1526 O O . GLU A 1 198 ? 46.758 -8.116 -35.555 1.00 41.34 198 GLU A O 1
ATOM 1531 N N . GLY A 1 199 ? 45.803 -6.107 -35.392 1.00 37.88 199 GLY A N 1
ATOM 1532 C CA . GLY A 1 199 ? 45.613 -6.018 -36.841 1.00 37.88 199 GLY A CA 1
ATOM 1533 C C . GLY A 1 199 ? 44.848 -4.815 -37.375 1.00 37.88 199 GLY A C 1
ATOM 1534 O O . GLY A 1 199 ? 45.031 -4.479 -38.539 1.00 37.88 199 GLY A O 1
ATOM 1535 N N . PHE A 1 200 ? 44.038 -4.125 -36.563 1.00 41.50 200 PHE A N 1
ATOM 1536 C CA . PHE A 1 200 ? 43.241 -2.997 -37.078 1.00 41.50 200 PHE A CA 1
ATOM 1537 C C . PHE A 1 200 ? 43.242 -1.736 -36.197 1.00 41.50 200 PHE A C 1
ATOM 1539 O O . PHE A 1 200 ? 42.989 -0.640 -36.684 1.00 41.50 200 PHE A O 1
ATOM 1546 N N . VAL A 1 201 ? 43.622 -1.844 -34.919 1.00 40.25 201 VAL A N 1
ATOM 1547 C CA . VAL A 1 201 ? 43.593 -0.707 -33.972 1.00 40.25 201 VAL A CA 1
ATOM 1548 C C . VAL A 1 201 ? 44.843 0.192 -34.069 1.00 40.25 201 VAL A C 1
ATOM 1550 O O . VAL A 1 201 ? 44.836 1.336 -33.624 1.00 40.25 201 VAL A O 1
ATOM 1553 N N . GLY A 1 202 ? 45.918 -0.282 -34.710 1.00 32.09 202 GLY A N 1
ATOM 1554 C CA . GLY A 1 202 ? 47.201 0.435 -34.795 1.00 32.09 202 GLY A CA 1
ATOM 1555 C C . GLY A 1 202 ? 47.218 1.671 -35.706 1.00 32.09 202 GLY A C 1
ATOM 1556 O O . GLY A 1 202 ? 48.187 2.422 -35.681 1.00 32.09 202 GLY A O 1
ATOM 1557 N N . GLY A 1 203 ? 46.168 1.901 -36.502 1.00 32.91 203 GLY A N 1
ATOM 1558 C CA . GLY A 1 203 ? 46.075 3.051 -37.411 1.00 32.91 203 GLY A CA 1
ATOM 1559 C C . GLY A 1 203 ? 45.384 4.291 -36.835 1.00 32.91 203 GLY A C 1
ATOM 1560 O O . GLY A 1 203 ? 45.454 5.347 -37.452 1.00 32.91 203 GLY A O 1
ATOM 1561 N N . LEU A 1 204 ? 44.725 4.189 -35.673 1.00 42.19 204 LEU A N 1
ATOM 1562 C CA . LEU A 1 204 ? 43.889 5.269 -35.119 1.00 42.19 204 LEU A CA 1
ATOM 1563 C C . LEU A 1 204 ? 44.514 6.030 -33.938 1.00 42.19 204 LEU A C 1
ATOM 1565 O O . LEU A 1 204 ? 43.986 7.062 -33.540 1.00 42.19 204 LEU A O 1
ATOM 1569 N N . ILE A 1 205 ? 45.657 5.584 -33.409 1.00 38.88 205 ILE A N 1
ATOM 1570 C CA . ILE A 1 205 ? 46.364 6.236 -32.284 1.00 38.88 205 ILE A CA 1
ATOM 1571 C C . ILE A 1 205 ? 47.681 6.867 -32.779 1.00 38.88 205 ILE A C 1
ATOM 1573 O O . ILE A 1 205 ? 48.734 6.739 -32.160 1.00 38.88 205 ILE A O 1
ATOM 1577 N N . GLY A 1 206 ? 47.656 7.486 -33.964 1.00 34.84 206 GLY A N 1
ATOM 1578 C CA . GLY A 1 206 ? 48.878 7.824 -34.701 1.00 34.84 206 GLY A CA 1
ATOM 1579 C C . GLY A 1 206 ? 48.870 9.130 -35.489 1.00 34.84 206 GLY A C 1
ATOM 1580 O O . GLY A 1 206 ? 49.708 9.288 -36.369 1.00 34.84 206 GLY A O 1
ATOM 1581 N N . SER A 1 207 ? 47.979 10.080 -35.204 1.00 33.06 207 SER A N 1
ATOM 1582 C CA . SER A 1 207 ? 48.140 11.450 -35.706 1.00 33.06 207 SER A C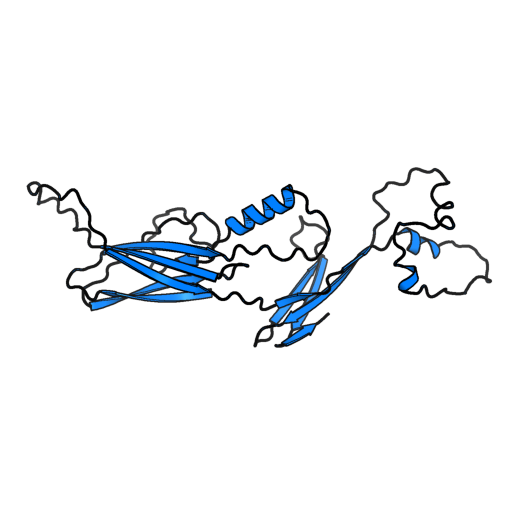A 1
ATOM 1583 C C . SER A 1 207 ? 47.585 12.453 -34.707 1.00 33.06 207 SER A C 1
ATOM 1585 O O . SER A 1 207 ? 46.376 12.570 -34.523 1.00 33.06 207 SER A O 1
ATOM 1587 N N . GLY A 1 208 ? 48.501 13.153 -34.042 1.00 38.72 208 GLY A N 1
ATOM 1588 C CA . GLY A 1 208 ? 48.188 14.196 -33.085 1.00 38.72 208 GLY A CA 1
ATOM 1589 C C . GLY A 1 208 ? 47.423 15.358 -33.710 1.00 38.72 208 GLY A C 1
ATOM 1590 O O . GLY A 1 208 ? 47.911 16.027 -34.615 1.00 38.72 208 GLY A O 1
ATOM 1591 N N . ALA A 1 209 ? 46.258 15.624 -33.141 1.00 31.70 209 ALA A N 1
ATOM 1592 C CA . ALA A 1 209 ? 45.697 16.947 -32.933 1.00 31.70 209 ALA A CA 1
ATOM 1593 C C . ALA A 1 209 ? 44.690 16.783 -31.790 1.00 31.70 209 ALA A C 1
ATOM 1595 O O . ALA A 1 209 ? 43.876 15.865 -31.830 1.00 31.70 209 ALA A O 1
ATOM 1596 N N . GLY A 1 210 ? 44.795 17.596 -30.739 1.00 37.97 210 GLY A N 1
ATOM 1597 C CA . GLY A 1 210 ? 43.850 17.561 -29.627 1.00 37.97 210 GLY A CA 1
ATOM 1598 C C . GLY A 1 210 ? 42.439 17.826 -30.140 1.00 37.97 210 GLY A C 1
ATOM 1599 O O . GLY A 1 210 ? 42.135 18.943 -30.545 1.00 37.97 210 GLY A O 1
ATOM 1600 N N . VAL A 1 211 ? 41.605 16.792 -30.141 1.00 37.66 211 VAL A N 1
ATOM 1601 C CA . VAL A 1 211 ? 40.165 16.891 -30.363 1.00 37.66 211 VAL A CA 1
ATOM 1602 C C . VAL A 1 211 ? 39.528 16.404 -29.072 1.00 37.66 211 VAL A C 1
ATOM 1604 O O . VAL A 1 211 ? 39.860 15.325 -28.583 1.00 37.66 211 VAL A O 1
ATOM 1607 N N . ALA A 1 212 ? 38.724 17.279 -28.477 1.00 37.19 212 ALA A N 1
ATOM 1608 C CA . ALA A 1 212 ? 38.088 17.102 -27.185 1.00 37.19 212 ALA A CA 1
ATOM 1609 C C . ALA A 1 212 ? 37.380 15.742 -27.091 1.00 37.19 212 ALA A C 1
ATOM 1611 O O . ALA A 1 212 ? 36.654 15.346 -28.001 1.00 37.19 212 ALA A O 1
ATOM 1612 N N . GLU A 1 213 ? 37.558 15.050 -25.964 1.00 45.38 213 GLU A N 1
ATOM 1613 C CA . GLU A 1 213 ? 36.872 13.789 -25.638 1.00 45.38 213 GLU A CA 1
ATOM 1614 C C . GLU A 1 213 ? 35.330 13.918 -25.580 1.00 45.38 213 GLU A C 1
ATOM 1616 O O . GLU A 1 213 ? 34.641 12.915 -25.402 1.00 45.38 213 GLU A O 1
ATOM 1621 N N . GLU A 1 214 ? 34.771 15.120 -25.759 1.00 46.34 214 GLU A N 1
ATOM 1622 C CA . GLU A 1 214 ? 33.345 15.426 -25.586 1.00 46.34 214 GLU A CA 1
ATOM 1623 C C . GLU A 1 214 ? 32.462 15.254 -26.836 1.00 46.34 214 GLU A C 1
ATOM 1625 O O . GLU A 1 214 ? 31.250 15.145 -26.687 1.00 46.34 214 GLU A O 1
ATOM 1630 N N . GLU A 1 215 ? 33.003 15.161 -28.057 1.00 48.25 215 GLU A N 1
ATOM 1631 C CA . GLU A 1 215 ? 32.165 15.225 -29.279 1.00 48.25 215 GLU A CA 1
ATOM 1632 C C . GLU A 1 215 ? 31.968 13.887 -30.022 1.00 48.25 215 GLU A C 1
ATOM 1634 O O . GLU A 1 215 ? 31.364 13.840 -31.091 1.00 48.25 215 GLU A O 1
ATOM 1639 N N . ALA A 1 216 ? 32.430 12.755 -29.483 1.00 49.41 216 ALA A N 1
ATOM 1640 C CA . ALA A 1 216 ? 32.435 11.491 -30.235 1.00 49.41 216 ALA A CA 1
ATOM 1641 C C . ALA A 1 216 ? 31.171 10.609 -30.093 1.00 49.41 216 ALA A C 1
ATOM 1643 O O . ALA A 1 216 ? 31.157 9.487 -30.613 1.00 49.41 216 ALA A O 1
ATOM 1644 N N . ARG A 1 217 ? 30.121 11.056 -29.390 1.00 54.12 217 ARG A N 1
ATOM 1645 C CA . ARG A 1 217 ? 28.923 10.241 -29.091 1.00 54.12 217 ARG A CA 1
ATOM 1646 C C . ARG A 1 217 ? 27.629 11.007 -29.342 1.00 54.12 217 ARG A C 1
ATOM 1648 O O . ARG A 1 217 ? 26.922 11.366 -28.410 1.00 54.12 217 ARG A O 1
ATOM 1655 N N . GLU A 1 218 ? 27.329 11.257 -30.607 1.00 64.62 218 GLU A N 1
ATOM 1656 C CA . GLU A 1 218 ? 26.186 12.095 -30.981 1.00 64.62 218 GLU A CA 1
ATOM 1657 C C . GLU A 1 218 ? 24.842 11.332 -30.931 1.00 64.62 218 GLU A C 1
ATOM 1659 O O . GLU A 1 218 ? 23.797 11.945 -30.740 1.00 64.62 218 GLU A O 1
ATOM 1664 N N . TRP A 1 219 ? 24.845 9.992 -31.025 1.00 70.94 219 TRP A N 1
ATOM 1665 C CA . TRP A 1 219 ? 23.611 9.195 -31.064 1.00 70.94 219 TRP A CA 1
ATOM 1666 C C . TRP A 1 219 ? 23.742 7.875 -30.295 1.00 70.94 219 TRP A C 1
ATOM 1668 O O . TRP A 1 219 ? 24.771 7.194 -30.337 1.00 70.94 219 TRP A O 1
ATOM 1678 N N . SER A 1 220 ? 22.662 7.478 -29.624 1.00 77.12 220 SER A N 1
ATOM 1679 C CA . SER A 1 220 ? 22.516 6.147 -29.032 1.00 77.12 220 SER A CA 1
ATOM 1680 C C . SER A 1 220 ? 21.173 5.549 -29.434 1.00 77.12 220 SER A C 1
ATOM 1682 O O . SER A 1 220 ? 20.182 6.264 -29.571 1.00 77.12 220 SER A O 1
ATOM 1684 N N . LEU A 1 221 ? 21.147 4.240 -29.665 1.00 81.94 221 LEU A N 1
ATOM 1685 C CA . LEU A 1 221 ? 19.925 3.487 -29.900 1.00 81.94 221 LEU A CA 1
ATOM 1686 C C . LEU A 1 221 ? 19.559 2.758 -28.613 1.00 81.94 221 LEU A C 1
ATOM 1688 O O . LEU A 1 221 ? 20.252 1.832 -28.198 1.00 81.94 221 LEU A O 1
ATOM 1692 N N . PHE A 1 222 ? 18.457 3.183 -28.005 1.00 84.56 222 PHE A N 1
ATOM 1693 C CA . PHE A 1 222 ? 17.841 2.495 -26.882 1.00 84.56 222 PHE A CA 1
ATOM 1694 C C . PHE A 1 222 ? 16.733 1.578 -27.396 1.00 84.56 222 PHE A C 1
ATOM 1696 O O . PHE A 1 222 ? 15.831 2.023 -28.106 1.00 84.56 222 PHE A O 1
ATOM 1703 N N . THR A 1 223 ? 16.802 0.297 -27.050 1.00 88.25 223 THR A N 1
ATOM 1704 C CA . THR A 1 223 ? 15.768 -0.687 -27.389 1.00 88.25 223 THR A CA 1
ATOM 1705 C C . THR A 1 223 ? 15.297 -1.389 -26.133 1.00 88.25 223 THR A C 1
ATOM 1707 O O . THR A 1 223 ? 16.093 -1.642 -25.234 1.00 88.25 223 THR A O 1
ATOM 1710 N N . PHE A 1 224 ? 14.004 -1.690 -26.060 1.00 90.69 224 PHE A N 1
ATOM 1711 C CA . PHE A 1 224 ? 13.425 -2.489 -24.989 1.00 90.69 224 PHE A CA 1
ATOM 1712 C C . PHE A 1 224 ? 12.113 -3.122 -25.445 1.00 90.69 224 PHE A C 1
ATOM 1714 O O . PHE A 1 224 ? 11.447 -2.623 -26.344 1.00 90.69 224 PHE A O 1
ATOM 1721 N N . ASP A 1 225 ? 11.734 -4.215 -24.795 1.00 89.88 225 ASP A N 1
ATOM 1722 C CA . ASP A 1 225 ? 10.444 -4.873 -24.954 1.00 89.88 225 ASP A CA 1
ATOM 1723 C C . ASP A 1 225 ? 9.589 -4.602 -23.709 1.00 89.88 225 ASP A C 1
ATOM 1725 O O . ASP A 1 225 ? 10.006 -4.876 -22.588 1.00 89.88 225 ASP A O 1
ATOM 1729 N N . LEU A 1 226 ? 8.367 -4.107 -23.873 1.00 90.94 226 LEU A N 1
ATOM 1730 C CA . LEU A 1 226 ? 7.417 -3.867 -22.792 1.00 90.94 226 LEU A CA 1
ATOM 1731 C C . LEU A 1 226 ? 6.295 -4.908 -22.822 1.00 90.94 226 LEU A C 1
ATOM 1733 O O . LEU A 1 226 ? 5.492 -4.972 -23.756 1.00 90.94 226 LEU A O 1
ATOM 1737 N N . ARG A 1 227 ? 6.229 -5.741 -21.781 1.00 90.44 227 ARG A N 1
ATOM 1738 C CA . ARG A 1 227 ? 5.228 -6.801 -21.620 1.00 90.44 227 ARG A CA 1
ATOM 1739 C C . ARG A 1 227 ? 4.133 -6.392 -20.651 1.00 90.44 227 ARG A C 1
ATOM 1741 O O . ARG A 1 227 ? 4.419 -6.028 -19.516 1.00 90.44 227 ARG A O 1
ATOM 1748 N N . ASN A 1 228 ? 2.881 -6.561 -21.063 1.00 90.19 228 ASN A N 1
ATOM 1749 C CA . ASN A 1 228 ? 1.727 -6.467 -20.180 1.00 90.19 228 ASN A CA 1
ATOM 1750 C C . ASN A 1 228 ? 1.379 -7.846 -19.602 1.00 90.19 228 ASN A C 1
ATOM 1752 O O . ASN A 1 228 ? 0.892 -8.729 -20.309 1.00 90.19 228 ASN A O 1
ATOM 1756 N N . GLY A 1 229 ? 1.646 -8.031 -18.310 1.00 84.38 229 GLY A N 1
ATOM 1757 C CA . GLY A 1 229 ? 1.312 -9.243 -17.558 1.00 84.38 229 GLY A CA 1
ATOM 1758 C C . GLY A 1 229 ? -0.081 -9.223 -16.920 1.00 84.38 229 GLY A C 1
ATOM 1759 O O . GLY A 1 229 ? -0.443 -10.179 -16.237 1.00 84.38 229 GLY A O 1
ATOM 1760 N N . TRP A 1 230 ? -0.846 -8.146 -17.103 1.00 83.56 230 TRP A N 1
ATOM 1761 C CA . TRP A 1 230 ? -2.150 -7.936 -16.480 1.00 83.56 230 TRP A CA 1
ATOM 1762 C C . TRP A 1 230 ? -3.318 -8.294 -17.409 1.00 83.56 230 TRP A C 1
ATOM 1764 O O . TRP A 1 230 ? -3.154 -8.476 -18.615 1.00 83.56 230 TRP A O 1
ATOM 1774 N N . GLY A 1 231 ? -4.526 -8.369 -16.842 1.00 84.69 231 GLY A N 1
ATOM 1775 C CA . GLY A 1 231 ? -5.765 -8.683 -17.568 1.00 84.69 231 GLY A CA 1
ATOM 1776 C C . GLY A 1 231 ? -6.407 -7.506 -18.316 1.00 84.69 231 GLY A C 1
ATOM 1777 O O . GLY A 1 231 ? -7.397 -7.700 -19.016 1.00 84.69 231 GLY A O 1
ATOM 1778 N N . HIS A 1 232 ? -5.861 -6.293 -18.193 1.00 86.06 232 HIS A N 1
ATOM 1779 C CA . HIS A 1 232 ? -6.384 -5.081 -18.835 1.00 86.06 232 HIS A CA 1
ATOM 1780 C C . HIS A 1 232 ? -5.328 -4.434 -19.728 1.00 86.06 232 HIS A C 1
ATOM 1782 O O . HIS A 1 232 ? -4.135 -4.617 -19.506 1.00 86.06 232 HIS A O 1
ATOM 1788 N N . ALA A 1 233 ? -5.765 -3.688 -20.744 1.00 89.56 233 ALA A N 1
ATOM 1789 C CA . ALA A 1 233 ? -4.858 -2.943 -21.609 1.00 89.56 233 ALA A CA 1
ATOM 1790 C C . ALA A 1 233 ? -4.307 -1.706 -20.886 1.00 89.56 233 ALA A C 1
ATOM 1792 O O . ALA A 1 233 ? -5.050 -1.030 -20.175 1.00 89.56 233 ALA A O 1
ATOM 1793 N N . PHE A 1 234 ? -3.030 -1.404 -21.111 1.00 89.25 234 PHE A N 1
ATOM 1794 C CA . PHE A 1 234 ? -2.405 -0.170 -20.645 1.00 89.25 234 PHE A CA 1
ATOM 1795 C C . PHE A 1 234 ? -2.180 0.782 -21.798 1.00 89.25 234 PHE A C 1
ATOM 1797 O O . PHE A 1 234 ? -1.775 0.376 -22.885 1.00 89.25 234 PHE A O 1
ATOM 1804 N N . GLU A 1 235 ? -2.402 2.054 -21.525 1.00 91.81 235 GLU A N 1
ATOM 1805 C CA . GLU A 1 235 ? -1.942 3.137 -22.365 1.00 91.81 235 GLU A CA 1
ATOM 1806 C C . GLU A 1 235 ? -0.601 3.622 -21.820 1.00 91.81 235 GLU A C 1
ATOM 1808 O O . GLU A 1 235 ? -0.492 3.964 -20.644 1.00 91.81 235 GLU A O 1
ATOM 1813 N N . VAL A 1 236 ? 0.428 3.569 -22.657 1.00 89.69 236 VAL A N 1
ATOM 1814 C CA . VAL A 1 236 ? 1.806 3.851 -22.273 1.00 89.69 236 VAL A CA 1
ATOM 1815 C C . VAL A 1 236 ? 2.286 5.071 -23.039 1.00 89.69 236 VAL A C 1
ATOM 1817 O O . VAL A 1 236 ? 2.150 5.138 -24.264 1.00 89.69 236 VAL A O 1
ATOM 1820 N N . PHE A 1 237 ? 2.865 6.002 -22.290 1.00 90.44 237 PHE A N 1
ATOM 1821 C CA . PHE A 1 237 ? 3.541 7.189 -22.785 1.00 90.44 237 PHE A CA 1
ATOM 1822 C C . PHE A 1 237 ? 5.026 7.027 -22.492 1.00 90.44 237 PHE A C 1
ATOM 1824 O O . PHE A 1 237 ? 5.406 6.719 -21.362 1.00 90.44 237 PHE A O 1
ATOM 1831 N N . ILE A 1 238 ? 5.846 7.165 -23.524 1.00 87.25 238 ILE A N 1
ATOM 1832 C CA . ILE A 1 238 ? 7.300 7.171 -23.404 1.00 87.25 238 ILE A CA 1
ATOM 1833 C C . ILE A 1 238 ? 7.730 8.574 -23.786 1.00 87.25 238 ILE A C 1
ATOM 1835 O O . ILE A 1 238 ? 7.409 9.025 -24.881 1.00 87.25 238 ILE A O 1
ATOM 1839 N N . GLU A 1 239 ? 8.430 9.239 -22.881 1.00 88.44 239 GLU A N 1
ATOM 1840 C CA . GLU A 1 239 ? 8.914 10.606 -23.036 1.00 88.44 239 GLU A CA 1
ATOM 1841 C C . GLU A 1 239 ? 10.440 10.584 -22.943 1.00 88.44 239 GLU A C 1
ATOM 1843 O O . GLU A 1 239 ? 11.009 9.930 -22.066 1.00 88.44 239 GLU A O 1
ATOM 1848 N N . VAL A 1 240 ? 11.102 11.258 -23.879 1.00 84.50 240 VAL A N 1
ATOM 1849 C CA . VAL A 1 240 ? 12.562 11.345 -23.960 1.00 84.50 240 VAL A CA 1
ATOM 1850 C C . VAL A 1 240 ? 12.979 12.766 -23.615 1.00 84.50 240 VAL A C 1
ATOM 1852 O O . VAL A 1 240 ? 12.537 13.713 -24.262 1.00 84.50 240 VAL A O 1
ATOM 1855 N N . PHE A 1 241 ? 13.848 12.915 -22.618 1.00 83.44 241 PHE A N 1
ATOM 1856 C CA . PHE A 1 241 ? 14.362 14.204 -22.157 1.00 83.44 241 PHE A CA 1
ATOM 1857 C C . PHE A 1 241 ? 15.859 14.287 -22.461 1.00 83.44 241 PHE A C 1
ATOM 1859 O O . PHE A 1 241 ? 16.641 13.497 -21.934 1.00 83.44 241 PHE A O 1
ATOM 1866 N N . ASN A 1 242 ? 16.263 15.237 -23.309 1.00 78.62 242 ASN A N 1
ATOM 1867 C CA . ASN A 1 242 ? 17.682 15.475 -23.605 1.00 78.62 242 ASN A CA 1
ATOM 1868 C C . ASN A 1 242 ? 18.380 16.330 -22.537 1.00 78.62 242 ASN A C 1
ATOM 1870 O O . ASN A 1 242 ? 19.605 16.323 -22.450 1.00 78.62 242 ASN A O 1
ATOM 1874 N N . ASP A 1 243 ? 17.607 17.073 -21.748 1.00 76.12 243 ASP A N 1
ATOM 1875 C CA . ASP A 1 243 ? 18.086 17.957 -20.693 1.00 76.12 243 ASP A CA 1
ATOM 1876 C C . ASP A 1 243 ? 17.294 17.647 -19.412 1.00 76.12 243 ASP A C 1
ATOM 1878 O O . ASP A 1 243 ? 16.074 17.828 -19.411 1.00 76.12 243 ASP A O 1
ATOM 1882 N N . PRO A 1 244 ? 17.941 17.149 -18.341 1.00 67.69 244 PRO A N 1
ATOM 1883 C CA . PRO A 1 244 ? 17.257 16.783 -17.104 1.00 67.69 244 PRO A CA 1
ATOM 1884 C C . PRO A 1 244 ? 16.674 17.987 -16.347 1.00 67.69 244 PRO A C 1
ATOM 1886 O O . PRO A 1 244 ? 15.885 17.784 -15.428 1.00 67.69 244 PRO A O 1
ATOM 1889 N N . GLU A 1 245 ? 17.054 19.222 -16.697 1.00 75.50 245 GLU A N 1
ATOM 1890 C CA . GLU A 1 245 ? 16.549 20.449 -16.064 1.00 75.50 245 GLU A CA 1
ATOM 1891 C C . GLU A 1 245 ? 15.342 21.055 -16.799 1.00 75.50 245 GLU A C 1
ATOM 1893 O O . GLU A 1 245 ? 14.728 22.006 -16.308 1.00 75.50 245 GLU A O 1
ATOM 1898 N N . ARG A 1 246 ? 14.983 20.523 -17.976 1.00 73.19 246 ARG A N 1
ATOM 1899 C CA . ARG A 1 246 ? 13.805 20.959 -18.733 1.00 73.19 246 ARG A CA 1
ATOM 1900 C C . ARG A 1 246 ? 12.622 20.037 -18.473 1.00 73.19 246 ARG A C 1
ATOM 1902 O O . ARG A 1 246 ? 12.690 18.842 -18.729 1.00 73.19 246 ARG A O 1
ATOM 1909 N N . ASP A 1 247 ? 11.494 20.637 -18.102 1.00 71.81 247 ASP A N 1
ATOM 1910 C CA . ASP A 1 247 ? 10.212 19.938 -17.920 1.00 71.81 247 ASP A CA 1
ATOM 1911 C C . ASP A 1 247 ? 9.503 19.583 -19.248 1.00 71.81 247 ASP A C 1
ATOM 1913 O O . ASP A 1 247 ? 8.413 19.013 -19.239 1.00 71.81 247 ASP A O 1
ATOM 1917 N N . GLU A 1 248 ? 10.088 19.910 -20.406 1.00 77.75 248 GLU A N 1
ATOM 1918 C CA . GLU A 1 248 ? 9.512 19.603 -21.720 1.00 77.75 248 GLU A CA 1
ATOM 1919 C C . GLU A 1 248 ? 10.217 18.405 -22.371 1.00 77.75 248 GLU A C 1
ATOM 1921 O O . GLU A 1 248 ? 11.421 18.438 -22.644 1.00 77.75 248 GLU A O 1
ATOM 1926 N N . ALA A 1 249 ? 9.444 17.353 -22.662 1.00 78.19 249 ALA A N 1
ATOM 1927 C CA . ALA A 1 249 ? 9.926 16.182 -23.386 1.00 78.19 249 ALA A CA 1
ATOM 1928 C C . ALA A 1 249 ? 10.401 16.577 -24.794 1.00 78.19 249 ALA A C 1
ATOM 1930 O O . ALA A 1 249 ? 9.710 17.275 -25.536 1.00 78.19 249 ALA A O 1
ATOM 1931 N N . THR A 1 250 ? 11.589 16.109 -25.170 1.00 81.12 250 THR A N 1
ATOM 1932 C CA . THR A 1 250 ? 12.171 16.338 -26.498 1.00 81.12 250 THR A CA 1
ATOM 1933 C C . THR A 1 250 ? 11.500 15.485 -27.571 1.00 81.12 250 THR A C 1
ATOM 1935 O O . THR A 1 250 ? 11.334 15.937 -28.701 1.00 81.12 250 THR A O 1
ATOM 1938 N N . ASP A 1 251 ? 11.088 14.272 -27.212 1.00 82.31 251 ASP A N 1
ATOM 1939 C CA . ASP A 1 251 ? 10.286 13.398 -28.062 1.00 82.31 251 ASP A CA 1
ATOM 1940 C C . ASP A 1 251 ? 9.323 12.582 -27.198 1.00 82.31 251 ASP A C 1
ATOM 1942 O O . ASP A 1 251 ? 9.581 12.351 -26.012 1.00 82.31 251 ASP A O 1
ATOM 1946 N N . PHE A 1 252 ? 8.207 12.145 -27.776 1.00 87.00 252 PHE A N 1
ATOM 1947 C CA . PHE A 1 252 ? 7.261 11.287 -27.078 1.00 87.00 252 PHE A CA 1
ATOM 1948 C C . PHE A 1 252 ? 6.565 10.311 -28.021 1.00 87.00 252 PHE A C 1
ATOM 1950 O O . PHE A 1 252 ? 6.226 10.621 -29.163 1.00 87.00 252 PHE A O 1
ATOM 1957 N N . THR A 1 253 ? 6.269 9.120 -27.511 1.00 87.56 253 THR A N 1
ATOM 1958 C CA . THR A 1 253 ? 5.446 8.138 -28.214 1.00 87.56 253 THR A CA 1
ATOM 1959 C C . THR A 1 253 ? 4.354 7.592 -27.309 1.00 87.56 253 THR A C 1
ATOM 1961 O O . THR A 1 253 ? 4.513 7.457 -26.095 1.00 87.56 253 THR A O 1
ATOM 1964 N N . ARG A 1 254 ? 3.208 7.292 -27.919 1.00 90.50 254 ARG A N 1
ATOM 1965 C CA . ARG A 1 254 ? 2.004 6.809 -27.247 1.00 90.50 254 ARG A CA 1
ATOM 1966 C C . ARG A 1 254 ? 1.599 5.484 -27.866 1.00 90.50 254 ARG A C 1
ATOM 1968 O O . ARG A 1 254 ? 1.375 5.398 -29.072 1.00 90.50 254 ARG A O 1
ATOM 1975 N N . THR A 1 255 ? 1.463 4.449 -27.047 1.00 90.62 255 THR A N 1
ATOM 1976 C CA . THR A 1 255 ? 1.061 3.119 -27.515 1.00 90.62 255 THR A CA 1
ATOM 1977 C C . THR A 1 255 ? 0.154 2.426 -26.512 1.00 90.62 255 THR A C 1
ATOM 1979 O O . THR A 1 255 ? 0.237 2.647 -25.309 1.00 90.62 255 THR A O 1
ATOM 1982 N N . VAL A 1 256 ? -0.732 1.563 -27.006 1.00 91.25 256 VAL A N 1
ATOM 1983 C CA . VAL A 1 256 ? -1.605 0.736 -26.163 1.00 91.25 256 VAL A CA 1
ATOM 1984 C C . VAL A 1 256 ? -1.072 -0.689 -26.133 1.00 91.25 256 VAL A C 1
ATOM 1986 O O . VAL A 1 256 ? -0.899 -1.295 -27.189 1.00 91.25 256 VAL A O 1
ATOM 1989 N N . ILE A 1 257 ? -0.839 -1.254 -24.953 1.00 90.69 257 ILE A N 1
ATOM 1990 C CA . ILE A 1 257 ? -0.379 -2.636 -24.777 1.00 90.69 257 ILE A CA 1
ATOM 1991 C C . ILE A 1 257 ? -1.529 -3.465 -24.214 1.00 90.69 257 ILE A C 1
ATOM 1993 O O . ILE A 1 257 ? -1.910 -3.325 -23.052 1.00 90.69 257 ILE A O 1
ATOM 1997 N N . HIS A 1 258 ? -2.100 -4.335 -25.047 1.00 90.94 258 HIS A N 1
ATOM 1998 C CA . HIS A 1 258 ? -3.189 -5.227 -24.649 1.00 90.94 258 HIS A CA 1
ATOM 1999 C C . HIS A 1 258 ? -2.723 -6.305 -23.660 1.00 90.94 258 HIS A C 1
ATOM 2001 O O . HIS A 1 258 ? -1.534 -6.602 -23.554 1.00 90.94 258 HIS A O 1
ATOM 2007 N N . ALA A 1 259 ? -3.679 -6.885 -22.934 1.00 89.19 259 ALA A N 1
ATOM 2008 C CA . ALA A 1 259 ? -3.438 -7.920 -21.934 1.00 89.19 259 ALA A CA 1
ATOM 2009 C C . ALA A 1 259 ? -2.638 -9.102 -22.508 1.00 89.19 259 ALA A C 1
ATOM 2011 O O . ALA A 1 259 ? -2.979 -9.632 -23.566 1.00 89.19 259 ALA A O 1
ATOM 2012 N N . GLY A 1 260 ? -1.577 -9.513 -21.813 1.00 85.62 260 GLY A N 1
ATOM 2013 C CA . GLY A 1 260 ? -0.727 -10.642 -22.205 1.00 85.62 260 GLY A CA 1
ATOM 2014 C C . GLY A 1 260 ? 0.204 -10.388 -23.398 1.00 85.62 260 GLY A C 1
ATOM 2015 O O . GLY A 1 260 ? 0.909 -11.310 -23.806 1.00 85.62 260 GLY A O 1
ATOM 2016 N N . VAL A 1 261 ? 0.221 -9.176 -23.964 1.00 90.31 261 VAL A N 1
ATOM 2017 C CA . VAL A 1 261 ? 1.020 -8.835 -25.151 1.00 90.31 261 VAL A CA 1
ATOM 2018 C C . VAL A 1 261 ? 2.344 -8.182 -24.752 1.00 90.31 261 VAL A C 1
ATOM 2020 O O . VAL A 1 261 ? 2.408 -7.393 -23.809 1.00 90.31 261 VAL A O 1
ATOM 2023 N N . THR A 1 262 ? 3.393 -8.486 -25.515 1.00 89.44 262 THR A N 1
ATOM 2024 C CA . THR A 1 262 ? 4.676 -7.773 -25.488 1.00 89.44 262 THR A CA 1
ATOM 2025 C C . THR A 1 262 ? 4.783 -6.883 -26.721 1.00 89.44 262 THR A C 1
ATOM 2027 O O . THR A 1 262 ? 4.510 -7.345 -27.831 1.00 89.44 262 THR A O 1
ATOM 2030 N N . LYS A 1 263 ? 5.169 -5.620 -26.536 1.00 86.81 263 LYS A N 1
ATOM 2031 C CA . LYS A 1 263 ? 5.477 -4.676 -27.617 1.00 86.81 263 LYS A CA 1
ATOM 2032 C C . LYS A 1 263 ? 6.928 -4.214 -27.524 1.00 86.81 263 LYS A C 1
ATOM 2034 O O . LYS A 1 263 ? 7.419 -4.050 -26.417 1.00 86.81 263 LYS A O 1
ATOM 2039 N N . ARG A 1 264 ? 7.564 -4.013 -28.673 1.00 82.44 264 ARG A N 1
ATOM 2040 C CA . ARG A 1 264 ? 8.867 -3.358 -28.825 1.00 82.44 264 ARG A CA 1
ATOM 2041 C C . ARG A 1 264 ? 8.649 -1.932 -29.304 1.00 82.44 264 ARG A C 1
ATOM 2043 O O . ARG A 1 264 ? 7.676 -1.754 -30.077 1.00 82.44 264 ARG A O 1
#